Protein 5X1S (pdb70)

InterPro domains:
  IPR000719 Protein kinase domain [PF00069] (23-297)
  IPR000719 Protein kinase domain [PS50011] (23-302)
  IPR011009 Protein kinase-like domain superfamily [SSF56112] (19-297)
  IPR017441 Protein kinase, ATP binding site [PS00107] (29-52)

Structure (mmCIF, N/CA/C/O backbone):
data_5X1S
#
_entry.id   5X1S
#
_cell.length_a   59.318
_cell.length_b   65.602
_cell.length_c   78.140
_cell.angle_alpha   90.00
_cell.angle_beta   90.00
_cell.angle_gamma   90.00
#
_symmetry.space_group_name_H-M   'P 2 21 21'
#
loop_
_entity.id
_entity.type
_entity.pdbx_description
1 polymer PpkA
2 non-polymer 'PHOSPHOMETHYLPHOSPHONIC ACID ADENYLATE ESTER'
3 non-polymer GLYCEROL
4 water water
#
loop_
_atom_site.group_PDB
_atom_site.id
_atom_site.type_symbol
_atom_site.label_atom_id
_atom_site.label_alt_id
_atom_site.label_comp_id
_atom_site.label_asym_id
_atom_site.label_entity_id
_atom_site.label_seq_id
_atom_site.pdbx_PDB_ins_code
_atom_site.Cartn_x
_atom_site.Cartn_y
_atom_site.Cartn_z
_atom_site.occupancy
_atom_site.B_iso_or_equiv
_atom_site.auth_seq_id
_atom_site.auth_comp_id
_atom_site.auth_asym_id
_atom_site.auth_atom_id
_atom_site.pdbx_PDB_model_num
ATOM 1 N N . SER A 1 11 ? -7.968 25.542 27.235 1.00 36.57 11 SER A N 1
ATOM 2 C CA . SER A 1 11 ? -7.612 24.181 27.619 1.00 26.18 11 SER A CA 1
ATOM 3 C C . SER A 1 11 ? -8.819 23.241 27.556 1.00 31.54 11 SER A C 1
ATOM 4 O O . SER A 1 11 ? -9.949 23.644 27.828 1.00 35.80 11 SER A O 1
ATOM 7 N N . ASN A 1 12 ? -8.570 21.981 27.200 1.00 26.74 12 ASN A N 1
ATOM 8 C CA . ASN A 1 12 ? -9.596 20.947 27.205 1.00 26.72 12 ASN A CA 1
ATOM 9 C C . ASN A 1 12 ? -9.504 20.039 28.427 1.00 26.25 12 ASN A C 1
ATOM 10 O O . ASN A 1 12 ? -10.090 18.954 28.428 1.00 27.63 12 ASN A O 1
ATOM 15 N N . SER A 1 13 ? -8.795 20.461 29.467 1.00 26.22 13 SER A N 1
ATOM 16 C CA . SER A 1 13 ? -8.436 19.559 30.552 1.00 22.06 13 SER A CA 1
ATOM 17 C C . SER A 1 13 ? -9.507 19.464 31.638 1.00 21.84 13 SER A C 1
ATOM 18 O O . SER A 1 13 ? -10.248 20.412 31.913 1.00 22.85 13 SER A O 1
ATOM 21 N N . LEU A 1 14 ? -9.578 18.283 32.244 1.00 16.76 14 LEU A N 1
ATOM 22 C CA . LEU A 1 14 ? -10.389 18.055 33.428 1.00 16.55 14 LEU A CA 1
ATOM 23 C C . LEU A 1 14 ? -9.939 18.977 34.560 1.00 18.79 14 LEU A C 1
ATOM 24 O O . LEU A 1 14 ? -8.750 19.275 34.687 1.00 20.17 14 LEU A O 1
ATOM 29 N N . PRO A 1 15 ? -10.865 19.417 35.416 1.00 17.29 15 PRO A N 1
ATOM 30 C CA . PRO A 1 15 ? -10.504 20.353 36.487 1.00 19.05 15 PRO A CA 1
ATOM 31 C C . PRO A 1 15 ? -9.877 19.675 37.698 1.00 17.90 15 PRO A C 1
ATOM 32 O O . PRO A 1 15 ? -10.136 18.507 37.999 1.00 17.40 15 PRO A O 1
ATOM 36 N N . SER A 1 16 ? -9.058 20.446 38.414 1.00 16.95 16 SER A N 1
ATOM 37 C CA . SER A 1 16 ? -8.545 20.003 39.703 1.00 17.23 16 SER A CA 1
ATOM 38 C C . SER A 1 16 ? -9.710 19.646 40.621 1.00 17.13 16 SER A C 1
ATOM 39 O O . SER A 1 16 ? -10.676 20.411 40.753 1.00 17.88 16 SER A O 1
ATOM 42 N N . GLY A 1 17 ? -9.641 18.463 41.233 1.00 15.40 17 GLY A N 1
ATOM 43 C CA . GLY A 1 17 ? -10.721 17.945 42.043 1.00 16.54 17 GLY A CA 1
ATOM 44 C C . GLY A 1 17 ? -11.601 16.919 41.355 1.00 15.57 17 GLY A C 1
ATOM 45 O O . GLY A 1 17 ? -12.372 16.229 42.038 1.00 18.19 17 GLY A O 1
ATOM 46 N N . TYR A 1 18 ? -11.521 16.804 40.030 1.00 16.41 18 TYR A N 1
ATOM 47 C CA . TYR A 1 18 ? -12.238 15.747 39.326 1.00 14.86 18 TYR A CA 1
ATOM 48 C C . TYR A 1 18 ? -11.806 14.382 39.861 1.00 15.01 18 TYR A C 1
ATOM 49 O O . TYR A 1 18 ? -10.626 14.169 40.165 1.00 14.45 18 TYR A O 1
ATOM 58 N N . ARG A 1 19 ? -12.754 13.446 39.944 1.00 15.35 19 ARG A N 1
ATOM 59 C CA . ARG A 1 19 ? -12.512 12.128 40.522 1.00 14.71 19 ARG A CA 1
ATOM 60 C C . ARG A 1 19 ? -12.733 11.009 39.512 1.00 14.88 19 ARG A C 1
ATOM 61 O O . ARG A 1 19 ? -13.688 11.042 38.727 1.00 17.11 19 ARG A O 1
ATOM 69 N N . PHE A 1 20 ? -11.836 10.021 39.547 1.00 15.72 20 PHE A N 1
ATOM 70 C CA . PHE A 1 20 ? -12.012 8.702 38.940 1.00 18.00 20 PHE A CA 1
ATOM 71 C C . PHE A 1 20 ? -11.945 7.740 40.117 1.00 19.71 20 PHE A C 1
ATOM 72 O O . PHE A 1 20 ? -10.874 7.201 40.413 1.00 20.52 20 PHE A O 1
ATOM 80 N N . ASN A 1 21 ? -13.082 7.539 40.790 1.00 20.55 21 ASN A N 1
ATOM 81 C CA . ASN A 1 21 ? -13.108 6.748 42.016 1.00 25.36 21 ASN A CA 1
ATOM 82 C C . ASN A 1 21 ? -12.042 7.246 42.984 1.00 18.99 21 ASN A C 1
ATOM 83 O O . ASN A 1 21 ? -12.107 8.396 43.429 1.00 20.15 21 ASN A O 1
ATOM 88 N N . GLU A 1 22 ? -11.043 6.403 43.286 1.00 21.79 22 GLU A N 1
ATOM 89 C CA . GLU A 1 22 ? -10.017 6.753 44.269 1.00 21.54 22 GLU A CA 1
ATOM 90 C C . GLU A 1 22 ? -9.028 7.796 43.761 1.00 18.03 22 GLU A C 1
ATOM 91 O O . GLU A 1 22 ? -8.308 8.389 44.572 1.00 15.80 22 GLU A O 1
ATOM 97 N N . PHE A 1 23 ? -8.967 8.026 42.453 1.00 17.28 23 PHE A N 1
ATOM 98 C CA . PHE A 1 23 ? -8.029 8.985 41.878 1.00 15.39 23 PHE A CA 1
ATOM 99 C C . PHE A 1 23 ? -8.651 10.378 41.863 1.00 15.43 23 PHE A C 1
ATOM 100 O O . PHE A 1 23 ? -9.841 10.535 41.573 1.00 15.84 23 PHE A O 1
ATOM 108 N N . GLU A 1 24 ? -7.838 11.390 42.161 1.00 13.03 24 GLU A N 1
ATOM 109 C CA . GLU A 1 24 ? -8.256 12.786 42.064 1.00 12.87 24 GLU A CA 1
ATOM 110 C C . GLU A 1 24 ? -7.272 13.551 41.191 1.00 15.86 24 GLU A C 1
ATOM 111 O O . GLU A 1 24 ? -6.061 13.469 41.405 1.00 14.05 24 GLU A O 1
ATOM 117 N N . ILE A 1 25 ? -7.794 14.309 40.227 1.00 12.34 25 ILE A N 1
ATOM 118 C CA . ILE A 1 25 ? -6.959 15.178 39.404 1.00 12.83 25 ILE A CA 1
ATOM 119 C C . ILE A 1 25 ? -6.487 16.355 40.245 1.00 16.27 25 ILE A C 1
ATOM 120 O O . ILE A 1 25 ? -7.289 16.998 40.940 1.00 14.67 25 ILE A O 1
ATOM 125 N N . GLN A 1 26 ? -5.196 16.673 40.154 1.00 13.89 26 GLN A N 1
ATOM 126 C CA . GLN A 1 26 ? -4.616 17.839 40.815 1.00 13.58 26 GLN A CA 1
ATOM 127 C C . GLN A 1 26 ? -4.306 18.978 39.855 1.00 15.87 26 GLN A C 1
ATOM 128 O O . GLN A 1 26 ? -4.662 20.130 40.131 1.00 18.29 26 GLN A O 1
ATOM 134 N N . GLU A 1 27 ? -3.667 18.692 38.723 1.00 15.38 27 GLU A N 1
ATOM 135 C CA . GLU A 1 27 ? -3.296 19.740 37.782 1.00 16.51 27 GLU A CA 1
ATOM 136 C C . GLU A 1 27 ? -3.043 19.114 36.419 1.00 16.06 27 GLU A C 1
ATOM 137 O O . GLU A 1 27 ? -2.478 18.026 36.333 1.00 14.77 27 GLU A O 1
ATOM 143 N N . ALA A 1 28 ? -3.457 19.803 35.361 1.00 16.58 28 ALA A N 1
ATOM 144 C CA . ALA A 1 28 ? -3.055 19.424 34.009 1.00 13.99 28 ALA A CA 1
ATOM 145 C C . ALA A 1 28 ? -1.650 19.967 33.784 1.00 17.38 28 ALA A C 1
ATOM 146 O O . ALA A 1 28 ? -1.445 21.187 33.759 1.00 20.51 28 ALA A O 1
ATOM 148 N N . ILE A 1 29 ? -0.672 19.071 33.661 1.00 14.05 29 ILE A N 1
ATOM 149 C CA . ILE A 1 29 ? 0.724 19.477 33.529 1.00 15.29 29 ILE A CA 1
ATOM 150 C C . ILE A 1 29 ? 1.233 19.367 32.107 1.00 17.33 29 ILE A C 1
ATOM 151 O O . ILE A 1 29 ? 2.316 19.890 31.804 1.00 18.69 29 ILE A O 1
ATOM 156 N N . GLY A 1 30 ? 0.509 18.687 31.233 1.00 15.18 30 GLY A N 1
ATOM 157 C CA . GLY A 1 30 ? 0.886 18.623 29.839 1.00 15.25 30 GLY A CA 1
ATOM 158 C C . GLY A 1 30 ? -0.359 18.629 28.988 1.00 16.00 30 GLY A C 1
ATOM 159 O O . GLY A 1 30 ? -1.331 17.940 29.296 1.00 13.97 30 GLY A O 1
ATOM 160 N N . GLU A 1 31 ? -0.373 19.435 27.935 1.00 18.52 31 GLU A N 1
ATOM 161 C CA . GLU A 1 31 ? -1.525 19.462 27.041 1.00 18.36 31 GLU A CA 1
ATOM 162 C C . GLU A 1 31 ? -0.985 19.650 25.633 1.00 20.81 31 GLU A C 1
ATOM 163 O O . GLU A 1 31 ? -0.530 20.742 25.274 1.00 26.37 31 GLU A O 1
ATOM 169 N N . GLY A 1 32 ? -1.017 18.580 24.851 1.00 20.02 32 GLY A N 1
ATOM 170 C CA . GLY A 1 32 ? -0.594 18.645 23.476 1.00 20.55 32 GLY A CA 1
ATOM 171 C C . GLY A 1 32 ? -1.726 18.301 22.539 1.00 18.87 32 GLY A C 1
ATOM 172 O O . GLY A 1 32 ? -2.888 18.185 22.957 1.00 20.38 32 GLY A O 1
ATOM 173 N N . GLY A 1 33 ? -1.403 18.133 21.264 1.00 21.85 33 GLY A N 1
ATOM 174 C CA . GLY A 1 33 ? -2.436 17.872 20.295 1.00 19.21 33 GLY A CA 1
ATOM 175 C C . GLY A 1 33 ? -3.093 16.519 20.429 1.00 16.68 33 GLY A C 1
ATOM 176 O O . GLY A 1 33 ? -4.142 16.304 19.818 1.00 16.85 33 GLY A O 1
ATOM 177 N N . PHE A 1 34 ? -2.509 15.598 21.196 1.00 15.71 34 PHE A N 1
ATOM 178 C CA . PHE A 1 34 ? -2.976 14.220 21.165 1.00 14.44 34 PHE A CA 1
ATOM 179 C C . PHE A 1 34 ? -3.274 13.617 22.527 1.00 16.21 34 PHE A C 1
ATOM 180 O O . PHE A 1 34 ? -3.872 12.535 22.597 1.00 15.27 34 PHE A O 1
ATOM 188 N N . GLY A 1 35 ? -2.921 14.292 23.599 1.00 14.62 35 GLY A N 1
ATOM 189 C CA . GLY A 1 35 ? -3.218 13.784 24.916 1.00 16.17 35 GLY A CA 1
ATOM 190 C C . GLY A 1 35 ? -2.956 14.847 25.953 1.00 14.94 35 GLY A C 1
ATOM 191 O O . GLY A 1 35 ? -2.273 15.842 25.695 1.00 15.44 35 GLY A O 1
ATOM 192 N N . ILE A 1 36 ? -3.543 14.638 27.120 1.00 13.13 36 ILE A N 1
ATOM 193 C CA . ILE A 1 36 ? -3.335 15.495 28.277 1.00 13.07 36 ILE A CA 1
ATOM 194 C C . ILE A 1 36 ? -2.691 14.659 29.369 1.00 12.77 36 ILE A C 1
ATOM 195 O O . ILE A 1 36 ? -3.044 13.492 29.556 1.00 14.33 36 ILE A O 1
ATOM 200 N N . VAL A 1 37 ? -1.727 15.242 30.072 1.00 12.33 37 VAL A N 1
ATOM 201 C CA . VAL A 1 37 ? -1.100 14.599 31.223 1.00 12.63 37 VAL A CA 1
ATOM 202 C C . VAL A 1 37 ? -1.487 15.383 32.467 1.00 13.28 37 VAL A C 1
ATOM 203 O O . VAL A 1 37 ? -1.352 16.612 32.496 1.00 13.19 37 VAL A O 1
ATOM 207 N N . TYR A 1 38 ? -1.929 14.671 33.500 1.00 11.76 38 TYR A N 1
ATOM 208 C CA . TYR A 1 38 ? -2.311 15.264 34.773 1.00 11.58 38 TYR A CA 1
ATOM 209 C C . TYR A 1 38 ? -1.426 14.737 35.887 1.00 11.24 38 TYR A C 1
ATOM 210 O O . TYR A 1 38 ? -1.087 13.549 35.906 1.00 13.03 38 TYR A O 1
ATOM 219 N N . ARG A 1 39 ? -1.077 15.607 36.837 1.00 10.86 39 ARG A N 1
ATOM 220 C CA . ARG A 1 39 ? -0.677 15.138 38.151 1.00 10.46 39 ARG A CA 1
ATOM 221 C C . ARG A 1 39 ? -1.964 14.777 38.877 1.00 11.32 39 ARG A C 1
ATOM 222 O O . ARG A 1 39 ? -2.928 15.553 38.865 1.00 12.50 39 ARG A O 1
ATOM 230 N N . ALA A 1 40 ? -1.997 13.596 39.492 1.00 10.94 40 ALA A N 1
ATOM 231 C CA . ALA A 1 40 ? -3.182 13.100 40.170 1.00 10.37 40 ALA A CA 1
ATOM 232 C C . ALA A 1 40 ? -2.765 12.421 41.463 1.00 10.65 40 ALA A C 1
ATOM 233 O O . ALA A 1 40 ? -1.577 12.221 41.739 1.00 12.21 40 ALA A O 1
ATOM 235 N N . TYR A 1 41 ? -3.762 12.038 42.256 1.00 12.47 41 TYR A N 1
ATOM 236 C CA . TYR A 1 41 ? -3.505 11.446 43.560 1.00 13.02 41 TYR A CA 1
ATOM 237 C C . TYR A 1 41 ? -4.396 10.233 43.744 1.00 14.06 41 TYR A C 1
ATOM 238 O O . TYR A 1 41 ? -5.598 10.294 43.466 1.00 14.80 41 TYR A O 1
ATOM 247 N N . ASP A 1 42 ? -3.794 9.134 44.202 1.00 13.45 42 ASP A N 1
ATOM 248 C CA . ASP A 1 42 ? -4.505 7.902 44.536 1.00 14.01 42 ASP A CA 1
ATOM 249 C C . ASP A 1 42 ? -4.795 7.951 46.029 1.00 12.07 42 ASP A C 1
ATOM 250 O O . ASP A 1 42 ? -3.877 7.829 46.850 1.00 14.19 42 ASP A O 1
ATOM 255 N N . HIS A 1 43 ? -6.076 8.134 46.379 1.00 14.49 43 HIS A N 1
ATOM 256 C CA . HIS A 1 43 ? -6.452 8.203 47.789 1.00 15.61 43 HIS A CA 1
ATOM 257 C C . HIS A 1 43 ? -6.401 6.850 48.491 1.00 15.26 43 HIS A C 1
ATOM 258 O O . HIS A 1 43 ? -6.346 6.821 49.726 1.00 19.43 43 HIS A O 1
ATOM 265 N N . GLN A 1 44 ? -6.434 5.744 47.748 1.00 15.16 44 GLN A N 1
ATOM 266 C CA . GLN A 1 44 ? -6.342 4.432 48.378 1.00 15.66 44 GLN A CA 1
ATOM 267 C C . GLN A 1 44 ? -4.911 4.135 48.806 1.00 15.53 44 GLN A C 1
ATOM 268 O O . GLN A 1 44 ? -4.661 3.744 49.954 1.00 16.98 44 GLN A O 1
ATOM 274 N N . LEU A 1 45 ? -3.957 4.323 47.899 1.00 12.83 45 LEU A N 1
ATOM 275 C CA . LEU A 1 45 ? -2.551 4.093 48.200 1.00 12.79 45 LEU A CA 1
ATOM 276 C C . LEU A 1 45 ? -1.838 5.339 48.715 1.00 12.11 45 LEU A C 1
ATOM 277 O O . LEU A 1 45 ? -0.674 5.252 49.113 1.00 14.05 45 LEU A O 1
ATOM 282 N N . GLU A 1 46 ? -2.526 6.480 48.760 1.00 13.57 46 GLU A N 1
ATOM 283 C CA . GLU A 1 46 ? -1.945 7.745 49.225 1.00 14.09 46 GLU A CA 1
ATOM 284 C C . GLU A 1 46 ? -0.642 8.088 48.504 1.00 14.78 46 GLU A C 1
ATOM 285 O O . GLU A 1 46 ? 0.382 8.386 49.115 1.00 14.62 46 GLU A O 1
ATOM 291 N N . ARG A 1 47 ? -0.691 8.076 47.169 1.00 12.55 47 ARG A N 1
ATOM 292 C CA . ARG A 1 47 ? 0.492 8.439 46.410 1.00 14.31 47 ARG A CA 1
ATOM 293 C C . ARG A 1 47 ? 0.115 9.269 45.194 1.00 12.36 47 ARG A C 1
ATOM 294 O O . ARG A 1 47 ? -0.972 9.126 44.621 1.00 12.53 47 ARG A O 1
ATOM 302 N N . THR A 1 48 ? 1.051 10.136 44.813 1.00 12.35 48 THR A N 1
ATOM 303 C CA . THR A 1 48 ? 0.918 10.922 43.602 1.00 10.88 48 THR A CA 1
ATOM 304 C C . THR A 1 48 ? 1.234 10.035 42.408 1.00 11.73 48 THR A C 1
ATOM 305 O O . THR A 1 48 ? 2.183 9.241 42.443 1.00 13.79 48 THR A O 1
ATOM 309 N N . ILE A 1 49 ? 0.422 10.164 41.361 1.00 11.37 49 ILE A N 1
ATOM 310 C CA . ILE A 1 49 ? 0.632 9.463 40.102 1.00 11.48 49 ILE A CA 1
ATOM 311 C C . ILE A 1 49 ? 0.463 10.471 38.971 1.00 12.33 49 ILE A C 1
ATOM 312 O O . ILE A 1 49 ? 0.076 11.621 39.190 1.00 12.71 49 ILE A O 1
ATOM 317 N N . ALA A 1 50 ? 0.738 10.029 37.749 1.00 10.94 50 ALA A N 1
ATOM 318 C CA . ALA A 1 50 ? 0.322 10.768 36.569 1.00 11.37 50 ALA A CA 1
ATOM 319 C C . ALA A 1 50 ? -0.809 10.017 35.887 1.00 11.39 50 ALA A C 1
ATOM 320 O O . ALA A 1 50 ? -0.890 8.788 35.962 1.00 12.51 50 ALA A O 1
ATOM 322 N N . ILE A 1 51 ? -1.698 10.765 35.236 1.00 11.30 51 ILE A N 1
ATOM 323 C CA . ILE A 1 51 ? -2.738 10.189 34.394 1.00 10.70 51 ILE A CA 1
ATOM 324 C C . ILE A 1 51 ? -2.589 10.777 33.002 1.00 11.47 51 ILE A C 1
ATOM 325 O O . ILE A 1 51 ? -2.573 12.006 32.844 1.00 13.26 51 ILE A O 1
ATOM 330 N N A LYS A 1 52 ? -2.510 9.912 32.005 0.38 11.70 52 LYS A N 1
ATOM 331 N N B LYS A 1 52 ? -2.523 9.913 32.013 0.62 11.67 52 LYS A N 1
ATOM 332 C CA A LYS A 1 52 ? -2.446 10.321 30.613 0.38 13.63 52 LYS A CA 1
ATOM 333 C CA B LYS A 1 52 ? -2.446 10.315 30.631 0.62 13.64 52 LYS A CA 1
ATOM 334 C C A LYS A 1 52 ? -3.807 10.026 29.988 0.38 12.67 52 LYS A C 1
ATOM 335 C C B LYS A 1 52 ? -3.808 10.022 29.991 0.62 12.64 52 LYS A C 1
ATOM 336 O O A LYS A 1 52 ? -4.248 8.933 30.028 0.38 13.08 52 LYS A O 1
ATOM 337 O O B LYS A 1 52 ? -4.250 8.931 30.027 0.62 13.08 52 LYS A O 1
ATOM 348 N N . GLU A 1 53 ? -4.415 11.046 29.403 1.00 11.88 53 GLU A N 1
ATOM 349 C CA . GLU A 1 53 ? -5.736 10.936 28.790 1.00 12.87 53 GLU A CA 1
ATOM 350 C C . GLU A 1 53 ? -5.583 11.099 27.281 1.00 13.01 53 GLU A C 1
ATOM 351 O O . GLU A 1 53 ? -5.044 12.110 26.818 1.00 12.44 53 GLU A O 1
ATOM 357 N N . TYR A 1 54 ? -6.055 10.110 26.516 1.00 12.82 54 TYR A N 1
ATOM 358 C CA . TYR A 1 54 ? -6.101 10.258 25.065 1.00 12.76 54 TYR A CA 1
ATOM 359 C C . TYR A 1 54 ? -7.054 11.391 24.698 1.00 13.73 54 TYR A C 1
ATOM 360 O O . TYR A 1 54 ? -8.201 11.434 25.150 1.00 13.75 54 TYR A O 1
ATOM 369 N N . MET A 1 55 ? -6.561 12.338 23.906 1.00 14.68 55 MET A N 1
ATOM 370 C CA . MET A 1 55 ? -7.426 13.454 23.549 1.00 14.85 55 MET A CA 1
ATOM 371 C C . MET A 1 55 ? -6.881 14.126 22.296 1.00 13.88 55 MET A C 1
ATOM 372 O O . MET A 1 55 ? -6.114 15.098 22.376 1.00 15.37 55 MET A O 1
ATOM 377 N N . PRO A 1 56 ? -7.266 13.633 21.118 1.00 14.70 56 PRO A N 1
ATOM 378 C CA . PRO A 1 56 ? -6.795 14.218 19.854 1.00 15.99 56 PRO A CA 1
ATOM 379 C C . PRO A 1 56 ? -7.628 15.442 19.494 1.00 18.36 56 PRO A C 1
ATOM 380 O O . PRO A 1 56 ? -8.772 15.318 19.048 1.00 17.74 56 PRO A O 1
ATOM 384 N N . THR A 1 57 ? -7.047 16.635 19.678 1.00 18.23 57 THR A N 1
ATOM 385 C CA . THR A 1 57 ? -7.837 17.864 19.542 1.00 20.13 57 THR A CA 1
ATOM 386 C C . THR A 1 57 ? -8.369 18.068 18.128 1.00 22.57 57 THR A C 1
ATOM 387 O O . THR A 1 57 ? -9.384 18.750 17.953 1.00 22.91 57 THR A O 1
ATOM 391 N N . SER A 1 58 ? -7.697 17.530 17.107 1.00 18.83 58 SER A N 1
ATOM 392 C CA . SER A 1 58 ? -8.204 17.703 15.746 1.00 23.79 58 SER A CA 1
ATOM 393 C C . SER A 1 58 ? -9.450 16.868 15.485 1.00 24.39 58 SER A C 1
ATOM 394 O O . SER A 1 58 ? -10.194 17.162 14.541 1.00 26.28 58 SER A O 1
ATOM 397 N N . LEU A 1 59 ? -9.704 15.848 16.307 1.00 19.65 59 LEU A N 1
ATOM 398 C CA . LEU A 1 59 ? -10.808 14.925 16.097 1.00 17.75 59 LEU A CA 1
ATOM 399 C C . LEU A 1 59 ? -11.915 15.040 17.138 1.00 18.51 59 LEU A C 1
ATOM 400 O O . LEU A 1 59 ? -13.048 14.622 16.856 1.00 19.42 59 LEU A O 1
ATOM 405 N N . ALA A 1 60 ? -11.626 15.596 18.315 1.00 16.19 60 ALA A N 1
ATOM 406 C CA . ALA A 1 60 ? -12.521 15.469 19.460 1.00 18.51 60 ALA A CA 1
ATOM 407 C C . ALA A 1 60 ? -12.493 16.739 20.299 1.00 17.04 60 ALA A C 1
ATOM 408 O O . ALA A 1 60 ? -11.542 17.524 20.251 1.00 21.80 60 ALA A O 1
ATOM 410 N N . LYS A 1 61 ? -13.550 16.916 21.097 1.00 19.21 61 LYS A N 1
ATOM 411 C CA . LYS A 1 61 ? -13.716 18.073 21.965 1.00 20.30 61 LYS A CA 1
ATOM 412 C C . LYS A 1 61 ? -14.277 17.605 23.304 1.00 23.21 61 LYS A C 1
ATOM 413 O O . LYS A 1 61 ? -14.806 16.500 23.422 1.00 22.42 61 LYS A O 1
ATOM 419 N N . ARG A 1 62 ? -14.195 18.476 24.314 1.00 19.49 62 ARG A N 1
ATOM 420 C CA . ARG A 1 62 ? -14.709 18.189 25.654 1.00 19.43 62 ARG A CA 1
ATOM 421 C C . ARG A 1 62 ? -16.188 18.571 25.756 1.00 24.60 62 ARG A C 1
ATOM 422 O O . ARG A 1 62 ? -16.545 19.735 25.534 1.00 26.67 62 ARG A O 1
ATOM 430 N N . ASN A 1 63 ? -17.043 17.603 26.110 1.00 21.07 63 ASN A N 1
ATOM 431 C CA . ASN A 1 63 ? -18.470 17.849 26.317 1.00 18.63 63 ASN A CA 1
ATOM 432 C C . ASN A 1 63 ? -18.720 18.552 27.654 1.00 24.85 63 ASN A C 1
ATOM 433 O O . ASN A 1 63 ? -17.830 18.687 28.493 1.00 24.89 63 ASN A O 1
ATOM 438 N N . ASP A 1 64 ? -19.977 18.973 27.861 1.00 22.58 64 ASP A N 1
ATOM 439 C CA . ASP A 1 64 ? -20.345 19.652 29.103 1.00 25.35 64 ASP A CA 1
ATOM 440 C C . ASP A 1 64 ? -20.163 18.756 30.319 1.00 22.65 64 ASP A C 1
ATOM 441 O O . ASP A 1 64 ? -19.746 19.227 31.386 1.00 29.89 64 ASP A O 1
ATOM 446 N N . ASP A 1 65 ? -20.485 17.465 30.196 1.00 21.52 65 ASP A N 1
ATOM 447 C CA . ASP A 1 65 ? -20.325 16.543 31.316 1.00 23.09 65 ASP A CA 1
ATOM 448 C C . ASP A 1 65 ? -18.894 16.033 31.457 1.00 23.34 65 ASP A C 1
ATOM 449 O O . ASP A 1 65 ? -18.639 15.154 32.285 1.00 25.93 65 ASP A O 1
ATOM 454 N N . LEU A 1 66 ? -17.977 16.566 30.652 1.00 22.52 66 LEU A N 1
ATOM 455 C CA . LEU A 1 66 ? -16.533 16.326 30.664 1.00 22.44 66 LEU A CA 1
ATOM 456 C C . LEU A 1 66 ? -16.141 15.032 29.962 1.00 20.43 66 LEU A C 1
ATOM 457 O O . LEU A 1 66 ? -14.941 14.679 29.957 1.00 18.44 66 LEU A O 1
ATOM 462 N N . SER A 1 67 ? -17.085 14.314 29.363 1.00 21.73 67 SER A N 1
ATOM 463 C CA . SER A 1 67 ? -16.705 13.280 28.422 1.00 17.80 67 SER A CA 1
ATOM 464 C C . SER A 1 67 ? -16.134 13.929 27.164 1.00 18.27 67 SER A C 1
ATOM 465 O O . SER A 1 67 ? -16.126 15.158 27.011 1.00 19.41 67 SER A O 1
ATOM 468 N N . ILE A 1 68 ? -15.620 13.081 26.280 1.00 17.41 68 ILE A N 1
ATOM 469 C CA . ILE A 1 68 ? -15.029 13.475 25.005 1.00 20.38 68 ILE A CA 1
ATOM 470 C C . ILE A 1 68 ? -16.009 13.098 23.902 1.00 19.60 68 ILE A C 1
ATOM 471 O O . ILE A 1 68 ? -16.589 12.007 23.924 1.00 20.51 68 ILE A O 1
ATOM 476 N N . GLY A 1 69 ? -16.194 13.991 22.927 1.00 19.72 69 GLY A N 1
ATOM 477 C CA . GLY A 1 69 ? -17.025 13.697 21.779 1.00 18.45 69 GLY A CA 1
ATOM 478 C C . GLY A 1 69 ? -16.349 14.110 20.487 1.00 17.01 69 GLY A C 1
ATOM 479 O O . GLY A 1 69 ? -15.530 15.027 20.450 1.00 21.22 69 GLY A O 1
ATOM 480 N N . LEU A 1 70 ? -16.750 13.446 19.403 1.00 18.34 70 LEU A N 1
ATOM 481 C CA . LEU A 1 70 ? -16.174 13.736 18.092 1.00 17.81 70 LEU A CA 1
ATOM 482 C C . LEU A 1 70 ? -16.535 15.144 17.628 1.00 20.07 70 LEU A C 1
ATOM 483 O O . LEU A 1 70 ? -17.654 15.620 17.831 1.00 20.79 70 LEU A O 1
ATOM 488 N N . ARG A 1 71 ? -15.580 15.808 16.975 1.00 18.65 71 ARG A N 1
ATOM 489 C CA . ARG A 1 71 ? -15.871 17.102 16.369 1.00 21.14 71 ARG A CA 1
ATOM 490 C C . ARG A 1 71 ? -16.720 16.954 15.115 1.00 22.33 71 ARG A C 1
ATOM 491 O O . ARG A 1 71 ? -17.403 17.906 14.723 1.00 31.37 71 ARG A O 1
ATOM 499 N N . GLY A 1 72 ? -16.689 15.780 14.493 1.00 25.30 72 GLY A N 1
ATOM 500 C CA . GLY A 1 72 ? -17.544 15.468 13.365 1.00 27.72 72 GLY A CA 1
ATOM 501 C C . GLY A 1 72 ? -17.607 13.969 13.203 1.00 26.79 72 GLY A C 1
ATOM 502 O O . GLY A 1 72 ? -16.644 13.258 13.507 1.00 21.14 72 GLY A O 1
ATOM 503 N N . GLU A 1 73 ? -18.753 13.480 12.735 1.00 21.50 73 GLU A N 1
ATOM 504 C CA . GLU A 1 73 ? -18.934 12.036 12.630 1.00 24.35 73 GLU A CA 1
ATOM 505 C C . GLU A 1 73 ? -17.912 11.400 11.697 1.00 20.31 73 GLU A C 1
ATOM 506 O O . GLU A 1 73 ? -17.557 10.227 11.873 1.00 24.79 73 GLU A O 1
ATOM 512 N N . ARG A 1 74 ? -17.413 12.152 10.715 1.00 22.24 74 ARG A N 1
ATOM 513 C CA . ARG A 1 74 ? -16.447 11.587 9.780 1.00 22.32 74 ARG A CA 1
ATOM 514 C C . ARG A 1 74 ? -15.129 11.219 10.452 1.00 23.28 74 ARG A C 1
ATOM 515 O O . ARG A 1 74 ? -14.342 10.470 9.865 1.00 23.47 74 ARG A O 1
ATOM 523 N N . PHE A 1 75 ? -14.879 11.716 11.664 1.00 19.23 75 PHE A N 1
ATOM 524 C CA . PHE A 1 75 ? -13.626 11.468 12.376 1.00 18.91 75 PHE A CA 1
ATOM 525 C C . PHE A 1 75 ? -13.648 10.198 13.218 1.00 19.28 75 PHE A C 1
ATOM 526 O O . PHE A 1 75 ? -12.631 9.874 13.842 1.00 18.00 75 PHE A O 1
ATOM 534 N N . GLY A 1 76 ? -14.759 9.460 13.244 1.00 21.46 76 GLY A N 1
ATOM 535 C CA . GLY A 1 76 ? -14.886 8.360 14.194 1.00 20.59 76 GLY A CA 1
ATOM 536 C C . GLY A 1 76 ? -13.891 7.237 13.957 1.00 19.98 76 GLY A C 1
ATOM 537 O O . GLY A 1 76 ? -13.292 6.708 14.898 1.00 19.28 76 GLY A O 1
ATOM 538 N N . LYS A 1 77 ? -13.714 6.844 12.698 1.00 19.27 77 LYS A N 1
ATOM 539 C CA . LYS A 1 77 ? -12.803 5.747 12.386 1.00 19.26 77 LYS A CA 1
ATOM 540 C C . LYS A 1 77 ? -11.373 6.083 12.798 1.00 19.31 77 LYS A C 1
ATOM 541 O O . LYS A 1 77 ? -10.675 5.257 13.401 1.00 19.66 77 LYS A O 1
ATOM 547 N N . THR A 1 78 ? -10.926 7.298 12.503 1.00 16.23 78 THR A N 1
ATOM 548 C CA . THR A 1 78 ? -9.563 7.675 12.856 1.00 16.06 78 THR A CA 1
ATOM 549 C C . THR A 1 78 ? -9.417 7.847 14.361 1.00 16.55 78 THR A C 1
ATOM 550 O O . THR A 1 78 ? -8.384 7.470 14.936 1.00 15.28 78 THR A O 1
ATOM 554 N N . PHE A 1 79 ? -10.441 8.403 15.018 1.00 16.79 79 PHE A N 1
ATOM 555 C CA . PHE A 1 79 ? -10.410 8.518 16.476 1.00 14.73 79 PHE A CA 1
ATOM 556 C C . PHE A 1 79 ? -10.262 7.150 17.123 1.00 17.61 79 PHE A C 1
ATOM 557 O O . PHE A 1 79 ? -9.462 6.976 18.049 1.00 16.32 79 PHE A O 1
ATOM 565 N N . GLN A 1 80 ? -11.012 6.161 16.641 1.00 15.56 80 GLN A N 1
ATOM 566 C CA . GLN A 1 80 ? -10.913 4.816 17.196 1.00 17.69 80 GLN A CA 1
ATOM 567 C C . GLN A 1 80 ? -9.547 4.194 16.936 1.00 18.57 80 GLN A C 1
ATOM 568 O O . GLN A 1 80 ? -9.012 3.483 17.795 1.00 17.49 80 GLN A O 1
ATOM 574 N N . ALA A 1 81 ? -8.975 4.417 15.751 1.00 17.08 81 ALA A N 1
ATOM 575 C CA . ALA A 1 81 ? -7.665 3.842 15.460 1.00 16.66 81 ALA A CA 1
ATOM 576 C C . ALA A 1 81 ? -6.596 4.446 16.358 1.00 16.53 81 ALA A C 1
ATOM 577 O O . ALA A 1 81 ? -5.703 3.735 16.841 1.00 16.34 81 ALA A O 1
ATOM 579 N N . GLY A 1 82 ? -6.669 5.754 16.594 1.00 14.58 82 GLY A N 1
ATOM 580 C CA . GLY A 1 82 ? -5.754 6.362 17.546 1.00 14.21 82 GLY A CA 1
ATOM 581 C C . GLY A 1 82 ? -5.927 5.793 18.940 1.00 14.46 82 GLY A C 1
ATOM 582 O O . GLY A 1 82 ? -4.945 5.544 19.642 1.00 14.43 82 GLY A O 1
ATOM 583 N N . LEU A 1 83 ? -7.177 5.582 19.358 1.00 14.77 83 LEU A N 1
ATOM 584 C CA . LEU A 1 83 ? -7.449 4.991 20.668 1.00 14.30 83 LEU A CA 1
ATOM 585 C C . LEU A 1 83 ? -6.848 3.597 20.762 1.00 15.61 83 LEU A C 1
ATOM 586 O O . LEU A 1 83 ? -6.207 3.248 21.764 1.00 15.12 83 LEU A O 1
ATOM 591 N N . ASN A 1 84 ? -7.010 2.795 19.710 1.00 15.16 84 ASN A N 1
ATOM 592 C CA . ASN A 1 84 ? -6.428 1.460 19.710 1.00 15.87 84 ASN A CA 1
ATOM 593 C C . ASN A 1 84 ? -4.912 1.520 19.814 1.00 14.57 84 ASN A C 1
ATOM 594 O O . ASN A 1 84 ? -4.297 0.685 20.489 1.00 16.38 84 ASN A O 1
ATOM 599 N N . SER A 1 85 ? -4.283 2.496 19.153 1.00 14.48 85 SER A N 1
ATOM 600 C CA . SER A 1 85 ? -2.832 2.626 19.237 1.00 15.68 85 SER A CA 1
ATOM 601 C C . SER A 1 85 ? -2.380 3.102 20.612 1.00 14.04 85 SER A C 1
ATOM 602 O O . SER A 1 85 ? -1.304 2.708 21.081 1.00 14.56 85 SER A O 1
ATOM 605 N N . PHE A 1 86 ? -3.180 3.951 21.258 1.00 12.81 86 PHE A N 1
ATOM 606 C CA . PHE A 1 86 ? -2.909 4.367 22.634 1.00 14.45 86 PHE A CA 1
ATOM 607 C C . PHE A 1 86 ? -2.913 3.159 23.571 1.00 16.17 86 PHE A C 1
ATOM 608 O O . PHE A 1 86 ? -2.018 3.010 24.424 1.00 14.43 86 PHE A O 1
ATOM 616 N N . ILE A 1 87 ? -3.897 2.267 23.399 1.00 14.17 87 ILE A N 1
ATOM 617 C CA . ILE A 1 87 ? -3.974 1.035 24.187 1.00 15.74 87 ILE A CA 1
ATOM 618 C C . ILE A 1 87 ? -2.760 0.154 23.931 1.00 16.14 87 ILE A C 1
ATOM 619 O O . ILE A 1 87 ? -2.160 -0.392 24.865 1.00 15.18 87 ILE A O 1
ATOM 624 N N . GLN A 1 88 ? -2.391 -0.021 22.656 1.00 14.20 88 GLN A N 1
ATOM 625 C CA . GLN A 1 88 ? -1.240 -0.860 22.331 1.00 15.96 88 GLN A CA 1
ATOM 626 C C . GLN A 1 88 ? 0.048 -0.305 22.925 1.00 13.25 88 GLN A C 1
ATOM 627 O O . GLN A 1 88 ? 0.895 -1.068 23.405 1.00 15.76 88 GLN A O 1
ATOM 633 N N . GLU A 1 89 ? 0.218 1.022 22.913 1.00 14.40 89 GLU A N 1
ATOM 634 C CA . GLU A 1 89 ? 1.410 1.591 23.534 1.00 13.53 89 GLU A CA 1
ATOM 635 C C . GLU A 1 89 ? 1.428 1.347 25.039 1.00 13.75 89 GLU A C 1
ATOM 636 O O . GLU A 1 89 ? 2.485 1.031 25.598 1.00 13.58 89 GLU A O 1
ATOM 642 N N . ALA A 1 90 ? 0.275 1.481 25.707 1.00 13.85 90 ALA A N 1
ATOM 643 C CA . ALA A 1 90 ? 0.233 1.185 27.138 1.00 11.92 90 ALA A CA 1
ATOM 644 C C . ALA A 1 90 ? 0.604 -0.270 27.402 1.00 12.36 90 ALA A C 1
ATOM 645 O O . ALA A 1 90 ? 1.328 -0.572 28.363 1.00 12.70 90 ALA A O 1
ATOM 647 N N . ARG A 1 91 ? 0.132 -1.181 26.541 1.00 13.26 91 ARG A N 1
ATOM 648 C CA . ARG A 1 91 ? 0.479 -2.596 26.675 1.00 14.25 91 ARG A CA 1
ATOM 649 C C . ARG A 1 91 ? 1.971 -2.821 26.488 1.00 14.00 91 ARG A C 1
ATOM 650 O O . ARG A 1 91 ? 2.574 -3.650 27.177 1.00 14.50 91 ARG A O 1
ATOM 658 N N . LEU A 1 92 ? 2.590 -2.095 25.555 1.00 13.02 92 LEU A N 1
ATOM 659 C CA . LEU A 1 92 ? 4.020 -2.244 25.344 1.00 14.78 92 LEU A CA 1
ATOM 660 C C . LEU A 1 92 ? 4.794 -1.775 26.571 1.00 13.06 92 LEU A C 1
ATOM 661 O O . LEU A 1 92 ? 5.679 -2.484 27.071 1.00 13.83 92 LEU A O 1
ATOM 666 N N . LEU A 1 93 ? 4.455 -0.594 27.093 1.00 13.09 93 LEU A N 1
ATOM 667 C CA . LEU A 1 93 ? 5.144 -0.105 28.282 1.00 14.42 93 LEU A CA 1
ATOM 668 C C . LEU A 1 93 ? 4.900 -1.004 29.488 1.00 14.18 93 LEU A C 1
ATOM 669 O O . LEU A 1 93 ? 5.776 -1.130 30.352 1.00 14.94 93 LEU A O 1
ATOM 674 N N . ALA A 1 94 ? 3.736 -1.657 29.554 1.00 12.67 94 ALA A N 1
ATOM 675 C CA . ALA A 1 94 ? 3.440 -2.582 30.647 1.00 13.37 94 ALA A CA 1
ATOM 676 C C . ALA A 1 94 ? 4.303 -3.833 30.630 1.00 17.35 94 ALA A C 1
ATOM 677 O O . ALA A 1 94 ? 4.303 -4.568 31.625 1.00 18.97 94 ALA A O 1
ATOM 679 N N . ARG A 1 95 ? 5.030 -4.099 29.541 1.00 15.30 95 ARG A N 1
ATOM 680 C CA . ARG A 1 95 ? 5.935 -5.242 29.494 1.00 16.07 95 ARG A CA 1
ATOM 681 C C . ARG A 1 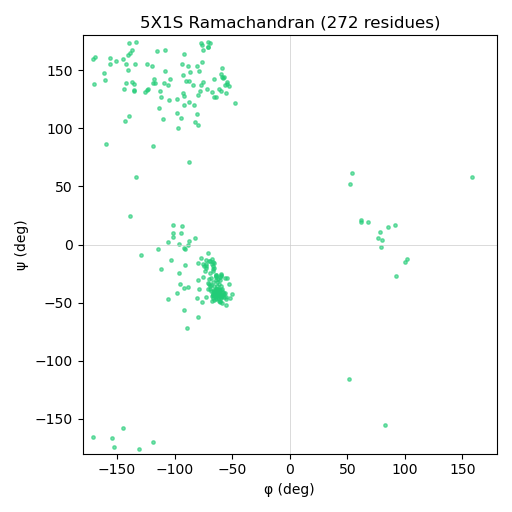95 ? 7.181 -5.045 30.337 1.00 17.76 95 ARG A C 1
ATOM 682 O O . ARG A 1 95 ? 7.909 -6.022 30.567 1.00 20.54 95 ARG A O 1
ATOM 690 N N . PHE A 1 96 ? 7.462 -3.824 30.783 1.00 14.64 96 PHE A N 1
ATOM 691 C CA . PHE A 1 96 ? 8.760 -3.508 31.359 1.00 15.02 96 PHE A CA 1
ATOM 692 C C . PHE A 1 96 ? 8.614 -3.033 32.795 1.00 14.76 96 PHE A C 1
ATOM 693 O O . PHE A 1 96 ? 7.586 -2.484 33.192 1.00 17.28 96 PHE A O 1
ATOM 701 N N . SER A 1 97 ? 9.683 -3.244 33.571 1.00 17.11 97 SER A N 1
ATOM 702 C CA A SER A 1 97 ? 9.816 -2.703 34.922 0.55 17.84 97 SER A CA 1
ATOM 703 C CA B SER A 1 97 ? 9.812 -2.698 34.921 0.45 17.84 97 SER A CA 1
ATOM 704 C C . SER A 1 97 ? 11.263 -2.234 35.026 1.00 20.18 97 SER A C 1
ATOM 705 O O . SER A 1 97 ? 12.129 -2.932 35.559 1.00 22.56 97 SER A O 1
ATOM 710 N N . HIS A 1 98 ? 11.521 -1.041 34.494 1.00 16.51 98 HIS A N 1
ATOM 711 C CA . HIS A 1 98 ? 12.854 -0.496 34.341 1.00 15.51 98 HIS A CA 1
ATOM 712 C C . HIS A 1 98 ? 12.817 0.970 34.749 1.00 16.86 98 HIS A C 1
ATOM 713 O O . HIS A 1 98 ? 11.862 1.683 34.414 1.00 16.02 98 HIS A O 1
ATOM 720 N N . PRO A 1 99 ? 13.839 1.454 35.457 1.00 15.85 99 PRO A N 1
ATOM 721 C CA . PRO A 1 99 ? 13.783 2.827 35.979 1.00 14.02 99 PRO A CA 1
ATOM 722 C C . PRO A 1 99 ? 13.777 3.894 34.903 1.00 15.82 99 PRO A C 1
ATOM 723 O O . PRO A 1 99 ? 13.382 5.027 35.194 1.00 18.35 99 PRO A O 1
ATOM 727 N N . GLY A 1 100 ? 14.212 3.579 33.689 1.00 15.06 100 GLY A N 1
ATOM 728 C CA . GLY A 1 100 ? 14.247 4.548 32.613 1.00 14.45 100 GLY A CA 1
ATOM 729 C C . GLY A 1 100 ? 13.114 4.451 31.615 1.00 12.42 100 GLY A C 1
ATOM 730 O O . GLY A 1 100 ? 13.180 5.101 30.563 1.00 12.65 100 GLY A O 1
ATOM 731 N N . LEU A 1 101 ? 12.090 3.643 31.898 1.00 13.38 101 LEU A N 1
ATOM 732 C CA . LEU A 1 101 ? 10.927 3.483 31.034 1.00 12.58 101 LEU A CA 1
ATOM 733 C C . LEU A 1 101 ? 9.681 3.806 31.843 1.00 14.09 101 LEU A C 1
ATOM 734 O O . LEU A 1 101 ? 9.533 3.317 32.966 1.00 14.70 101 LEU A O 1
ATOM 739 N N . LEU A 1 102 ? 8.790 4.622 31.274 1.00 13.13 102 LEU A N 1
ATOM 740 C CA . LEU A 1 102 ? 7.554 5.019 31.945 1.00 13.09 102 LEU A CA 1
ATOM 741 C C . LEU A 1 102 ? 6.861 3.806 32.544 1.00 12.36 102 LEU A C 1
ATOM 742 O O . LEU A 1 102 ? 6.522 2.860 31.825 1.00 14.47 102 LEU A O 1
ATOM 747 N N . HIS A 1 103 ? 6.631 3.831 33.859 1.00 10.97 103 HIS A N 1
ATOM 748 C CA . HIS A 1 103 ? 6.028 2.683 34.525 1.00 11.94 103 HIS A CA 1
ATOM 749 C C . HIS A 1 103 ? 4.510 2.816 34.577 1.00 11.66 103 HIS A C 1
ATOM 750 O O . HIS A 1 103 ? 3.983 3.771 35.161 1.00 12.20 103 HIS A O 1
ATOM 757 N N . VAL A 1 104 ? 3.808 1.850 33.979 1.00 11.62 104 VAL A N 1
ATOM 758 C CA . VAL A 1 104 ? 2.355 1.892 33.885 1.00 13.60 104 VAL A CA 1
ATOM 759 C C . VAL A 1 104 ? 1.730 1.175 35.078 1.00 13.40 104 VAL A C 1
ATOM 760 O O . VAL A 1 104 ? 2.081 0.027 35.382 1.00 14.03 104 VAL A O 1
ATOM 764 N N . LEU A 1 105 ? 0.815 1.858 35.763 1.00 11.92 105 LEU A N 1
ATOM 765 C CA . LEU A 1 105 ? 0.138 1.308 36.935 1.00 12.05 105 LEU A CA 1
ATOM 766 C C . LEU A 1 105 ? -1.229 0.736 36.612 1.00 15.02 105 LEU A C 1
ATOM 767 O O . LEU A 1 105 ? -1.581 -0.332 37.119 1.00 16.45 105 LEU A O 1
ATOM 772 N N . ARG A 1 106 ? -2.010 1.417 35.780 1.00 13.83 106 ARG A N 1
ATOM 773 C CA . ARG A 1 106 ? -3.404 1.060 35.546 1.00 16.18 106 ARG A CA 1
ATOM 774 C C . ARG A 1 106 ? -3.816 1.596 34.184 1.00 17.21 106 ARG A C 1
ATOM 775 O O . ARG A 1 106 ? -3.229 2.559 33.675 1.00 16.77 106 ARG A O 1
ATOM 783 N N . PHE A 1 107 ? -4.825 0.974 33.598 1.00 15.61 107 PHE A N 1
ATOM 784 C CA . PHE A 1 107 ? -5.386 1.459 32.345 1.00 14.82 107 PHE A CA 1
ATOM 785 C C . PHE A 1 107 ? -6.890 1.260 32.392 1.00 17.82 107 PHE A C 1
ATOM 786 O O . PHE A 1 107 ? -7.357 0.225 32.869 1.00 19.13 107 PHE A O 1
ATOM 794 N N . TRP A 1 108 ? -7.647 2.240 31.900 1.00 15.62 108 TRP A N 1
ATOM 795 C CA . TRP A 1 108 ? -9.096 2.072 31.868 1.00 15.51 108 TRP A CA 1
ATOM 796 C C . TRP A 1 108 ? -9.699 2.969 30.798 1.00 15.97 108 TRP A C 1
ATOM 797 O O . TRP A 1 108 ? -9.083 3.940 30.353 1.00 15.39 108 TRP A O 1
ATOM 808 N N . GLU A 1 109 ? -10.920 2.622 30.386 1.00 18.44 109 GLU A N 1
ATOM 809 C CA . GLU A 1 109 ? -11.704 3.426 29.461 1.00 16.66 109 GLU A CA 1
ATOM 810 C C . GLU A 1 109 ? -12.870 4.075 30.194 1.00 17.98 109 GLU A C 1
ATOM 811 O O . GLU A 1 109 ? -13.531 3.441 31.026 1.00 19.02 109 GLU A O 1
ATOM 817 N N . GLU A 1 110 ? -13.126 5.339 29.868 1.00 15.05 110 GLU A N 1
ATOM 818 C CA . GLU A 1 110 ? -14.174 6.137 30.488 1.00 15.26 110 GLU A CA 1
ATOM 819 C C . GLU A 1 110 ? -14.271 7.417 29.674 1.00 15.62 110 GLU A C 1
ATOM 820 O O . GLU A 1 110 ? -13.340 7.755 28.944 1.00 14.37 110 GLU A O 1
ATOM 826 N N . ASN A 1 111 ? -15.412 8.109 29.772 1.00 16.28 111 ASN A N 1
ATOM 827 C CA . ASN A 1 111 ? -15.580 9.428 29.155 1.00 16.66 111 ASN A CA 1
ATOM 828 C C . ASN A 1 111 ? -15.454 9.413 27.629 1.00 16.61 111 ASN A C 1
ATOM 829 O O . ASN A 1 111 ? -15.169 10.450 27.019 1.00 18.87 111 ASN A O 1
ATOM 834 N N . GLY A 1 112 ? -15.638 8.267 26.988 1.00 14.18 112 GLY A N 1
ATOM 835 C CA . GLY A 1 112 ? -15.449 8.198 25.557 1.00 15.65 112 GLY A CA 1
ATOM 836 C C . GLY A 1 112 ? -14.006 8.120 25.125 1.00 17.08 112 GLY A C 1
ATOM 837 O O . GLY A 1 112 ? -13.723 8.221 23.923 1.00 17.30 112 GLY A O 1
ATOM 838 N N . THR A 1 113 ? -13.089 7.906 26.059 1.00 14.04 113 THR A N 1
ATOM 839 C CA . THR A 1 113 ? -11.668 7.892 25.747 1.00 16.34 113 THR A CA 1
ATOM 840 C C . THR A 1 113 ? -10.987 6.857 26.637 1.00 14.24 113 THR A C 1
ATOM 841 O O . THR A 1 113 ? -11.629 5.918 27.121 1.00 15.54 113 THR A O 1
ATOM 845 N N . ALA A 1 114 ? -9.676 6.999 26.829 1.00 13.25 114 ALA A N 1
ATOM 846 C CA . ALA A 1 114 ? -8.914 6.040 27.614 1.00 13.62 114 ALA A CA 1
ATOM 847 C C . ALA A 1 114 ? -7.855 6.775 28.423 1.00 14.51 114 ALA A C 1
ATOM 848 O O . ALA A 1 114 ? -7.416 7.876 28.062 1.00 13.90 114 ALA A O 1
ATOM 850 N N . TYR A 1 115 ? -7.453 6.139 29.522 1.00 14.10 115 TYR A N 1
ATOM 851 C CA . TYR A 1 115 ? -6.580 6.723 30.531 1.00 13.44 115 TYR A CA 1
ATOM 852 C C . TYR A 1 115 ? -5.508 5.723 30.925 1.00 15.91 115 TYR A C 1
ATOM 853 O O . TYR A 1 115 ? -5.790 4.533 31.098 1.00 14.96 115 TYR A O 1
ATOM 862 N N . MET A 1 116 ? -4.279 6.211 31.069 1.00 13.11 116 MET A N 1
ATOM 863 C CA . MET A 1 116 ? -3.200 5.452 31.686 1.00 12.83 116 MET A CA 1
ATOM 864 C C . MET A 1 116 ? -2.848 6.118 33.002 1.00 14.72 116 MET A C 1
ATOM 865 O O . MET A 1 116 ? -2.566 7.319 33.032 1.00 18.27 116 MET A O 1
ATOM 870 N N . GLY A 1 117 ? -2.844 5.343 34.084 1.00 13.94 117 GLY A N 1
ATOM 871 C CA . GLY A 1 117 ? -2.237 5.791 35.322 1.00 12.43 117 GLY A CA 1
ATOM 872 C C . GLY A 1 117 ? -0.804 5.310 35.331 1.00 12.51 117 GLY A C 1
ATOM 873 O O . GLY A 1 117 ? -0.535 4.146 35.025 1.00 12.33 117 GLY A O 1
ATOM 874 N N . THR A 1 118 ? 0.124 6.220 35.627 1.00 11.32 118 THR A N 1
ATOM 875 C CA . THR A 1 118 ? 1.551 5.902 35.570 1.00 11.20 118 THR A CA 1
ATOM 876 C C . THR A 1 118 ? 2.267 6.481 36.782 1.00 10.61 118 THR A C 1
ATOM 877 O O . THR A 1 118 ? 1.725 7.306 37.528 1.00 11.44 118 THR A O 1
ATOM 881 N N . GLN A 1 119 ? 3.507 6.042 36.968 1.00 11.23 119 GLN A N 1
ATOM 882 C CA . GLN A 1 119 ? 4.369 6.690 37.940 1.00 10.47 119 GLN A CA 1
ATOM 883 C C . GLN A 1 119 ? 4.493 8.174 37.599 1.00 12.12 119 GLN A C 1
ATOM 884 O O . GLN A 1 119 ? 4.487 8.564 36.422 1.00 11.78 119 GLN A O 1
ATOM 890 N N . PHE A 1 120 ? 4.572 9.007 38.637 1.00 11.91 120 PHE A N 1
ATOM 891 C CA . PHE A 1 120 ? 4.781 10.444 38.480 1.00 11.36 120 PHE A CA 1
ATOM 892 C C . PHE A 1 120 ? 6.267 10.726 38.673 1.00 13.28 120 PHE A C 1
ATOM 893 O O . PHE A 1 120 ? 6.845 10.347 39.701 1.00 15.49 120 PHE A O 1
ATOM 901 N N . TYR A 1 121 ? 6.888 11.376 37.688 1.00 12.37 121 TYR A N 1
ATOM 902 C CA . TYR A 1 121 ? 8.324 11.649 37.729 1.00 13.51 121 TYR A CA 1
ATOM 903 C C . TYR A 1 121 ? 8.605 13.103 38.082 1.00 12.81 121 TYR A C 1
ATOM 904 O O . TYR A 1 121 ? 7.892 14.011 37.649 1.00 14.54 121 TYR A O 1
ATOM 913 N N . SER A 1 122 ? 9.659 13.312 38.867 1.00 15.30 122 SER A N 1
ATOM 914 C CA . SER A 1 122 ? 10.138 14.658 39.138 1.00 15.78 122 SER A CA 1
ATOM 915 C C . SER A 1 122 ? 10.789 15.243 37.887 1.00 17.78 122 SER A C 1
ATOM 916 O O . SER A 1 122 ? 10.965 14.571 36.871 1.00 14.81 122 SER A O 1
ATOM 919 N N . GLY A 1 123 ? 11.165 16.517 37.969 1.00 16.83 123 GLY A N 1
ATOM 920 C CA . GLY A 1 123 ? 11.910 17.125 36.880 1.00 14.96 123 GLY A CA 1
ATOM 921 C C . GLY A 1 123 ? 11.004 17.597 35.758 1.00 15.28 123 GLY A C 1
ATOM 922 O O . GLY A 1 123 ? 9.825 17.897 35.961 1.00 17.89 123 GLY A O 1
ATOM 923 N N . THR A 1 124 ? 11.575 17.673 34.558 1.00 14.91 124 THR A N 1
ATOM 924 C CA . THR A 1 124 ? 10.843 18.086 33.364 1.00 18.14 124 THR A CA 1
ATOM 925 C C . THR A 1 124 ? 11.502 17.434 32.152 1.00 14.25 124 THR A C 1
ATOM 926 O O . THR A 1 124 ? 12.422 16.628 32.295 1.00 15.84 124 THR A O 1
ATOM 930 N N . THR A 1 125 ? 11.039 17.782 30.954 1.00 13.83 125 THR A N 1
ATOM 931 C CA . THR A 1 125 ? 11.584 17.144 29.763 1.00 13.37 125 THR A CA 1
ATOM 932 C C . THR A 1 125 ? 12.963 17.693 29.417 1.00 16.04 125 THR A C 1
ATOM 933 O O . THR A 1 125 ? 13.342 18.810 29.787 1.00 15.91 125 THR A O 1
ATOM 937 N N . LEU A 1 126 ? 13.713 16.881 28.678 1.00 13.56 126 LEU A N 1
ATOM 938 C CA . LEU A 1 126 ? 15.007 17.326 28.170 1.00 13.75 126 LEU A CA 1
ATOM 939 C C . LEU A 1 126 ? 14.853 18.572 27.302 1.00 14.48 126 LEU A C 1
ATOM 940 O O . LEU A 1 126 ? 15.693 19.482 27.352 1.00 16.08 126 LEU A O 1
ATOM 945 N N . LYS A 1 127 ? 13.787 18.631 26.501 1.00 13.80 127 LYS A N 1
ATOM 946 C CA . LYS A 1 127 ? 13.507 19.820 25.694 1.00 15.27 127 LYS A CA 1
ATOM 947 C C . LYS A 1 127 ? 13.397 21.062 26.571 1.00 18.06 127 LYS A C 1
ATOM 948 O O . LYS A 1 127 ? 13.986 22.107 26.264 1.00 21.60 127 LYS A O 1
ATOM 954 N N . ASN A 1 128 ? 12.671 20.960 27.685 1.00 16.06 128 ASN A N 1
ATOM 955 C CA . ASN A 1 128 ? 12.523 22.117 28.565 1.00 18.78 128 ASN A CA 1
ATOM 956 C C . ASN A 1 128 ? 13.835 22.456 29.259 1.00 20.37 128 ASN A C 1
ATOM 957 O O . ASN A 1 128 ? 14.159 23.634 29.436 1.00 23.41 128 ASN A O 1
ATOM 962 N N . LEU A 1 129 ? 14.603 21.441 29.659 1.00 18.19 129 LEU A N 1
ATOM 963 C CA . LEU A 1 129 ? 15.880 21.704 30.315 1.00 19.27 129 LEU A CA 1
ATOM 964 C C . LEU A 1 129 ? 16.837 22.423 29.374 1.00 20.82 129 LEU A C 1
ATOM 965 O O . LEU A 1 129 ? 17.494 23.397 29.767 1.00 21.33 129 LEU A O 1
ATOM 970 N N . GLN A 1 130 ? 16.912 21.969 28.121 1.00 18.69 130 GLN A N 1
ATOM 971 C CA . GLN A 1 130 ? 17.775 22.598 27.126 1.00 21.71 130 GLN A CA 1
ATOM 972 C C . GLN A 1 130 ? 17.349 24.034 26.838 1.00 29.48 130 GLN A C 1
ATOM 973 O O . GLN A 1 130 ? 18.195 24.890 26.546 1.00 29.38 130 GLN A O 1
ATOM 979 N N . ALA A 1 131 ? 16.048 24.319 26.919 1.00 25.74 131 ALA A N 1
ATOM 980 C CA . ALA A 1 131 ? 15.566 25.670 26.654 1.00 26.67 131 ALA A CA 1
ATOM 981 C C . ALA A 1 131 ? 15.795 26.590 27.845 1.00 28.32 131 ALA A C 1
ATOM 982 O O . ALA A 1 131 ? 16.143 27.764 27.668 1.00 32.53 131 ALA A O 1
ATOM 984 N N . GLN A 1 132 ? 15.612 26.074 29.058 1.00 24.68 132 GLN A N 1
ATOM 985 C CA . GLN A 1 132 ? 15.638 26.880 30.273 1.00 29.82 132 GLN A CA 1
ATOM 986 C C . GLN A 1 132 ? 17.020 26.951 30.909 1.00 34.40 132 GLN A C 1
ATOM 987 O O . GLN A 1 132 ? 17.398 28.000 31.444 1.00 33.53 132 GLN A O 1
ATOM 993 N N . GLN A 1 133 ? 17.780 25.856 30.880 1.00 29.35 133 GLN A N 1
ATOM 994 C CA . GLN A 1 133 ? 19.074 25.781 31.561 1.00 27.40 133 GLN A CA 1
ATOM 995 C C . GLN A 1 133 ? 20.138 25.181 30.649 1.00 25.86 133 GLN A C 1
ATOM 996 O O . GLN A 1 133 ? 20.772 24.180 30.996 1.00 26.52 133 GLN A O 1
ATOM 1002 N N . PRO A 1 134 ? 20.387 25.785 29.482 1.00 28.70 134 PRO A N 1
ATOM 1003 C CA . PRO A 1 134 ? 21.403 25.212 28.585 1.00 28.63 134 PRO A CA 1
ATOM 1004 C C . PRO A 1 134 ? 22.787 25.139 29.207 1.00 24.62 134 PRO A C 1
ATOM 1005 O O . PRO A 1 134 ? 23.571 24.260 28.831 1.00 25.16 134 PRO A O 1
ATOM 1009 N N . GLU A 1 135 ? 23.096 26.019 30.166 1.00 28.58 135 GLU A N 1
ATOM 1010 C CA . GLU A 1 135 ? 24.418 26.040 30.791 1.00 32.98 135 GLU A CA 1
ATOM 1011 C C . GLU A 1 135 ? 24.696 24.788 31.614 1.00 28.65 135 GLU A C 1
ATOM 1012 O O . GLU A 1 135 ? 25.864 24.469 31.868 1.00 30.13 135 GLU A O 1
ATOM 1018 N N . LYS A 1 136 ? 23.655 24.075 32.035 1.00 26.48 136 LYS A N 1
ATOM 1019 C CA . LYS A 1 136 ? 23.841 22.839 32.779 1.00 27.47 136 LYS A CA 1
ATOM 1020 C C . LYS A 1 136 ? 24.303 21.697 31.881 1.00 21.84 136 LYS A C 1
ATOM 1021 O O . LYS A 1 136 ? 24.861 20.712 32.382 1.00 24.45 136 LYS A O 1
ATOM 1027 N N . ILE A 1 137 ? 24.119 21.819 30.575 1.00 19.90 137 ILE A N 1
ATOM 1028 C CA . ILE A 1 137 ? 24.354 20.720 29.644 1.00 19.77 137 ILE A CA 1
ATOM 1029 C C . ILE A 1 137 ? 25.746 20.890 29.043 1.00 21.08 137 ILE A C 1
ATOM 1030 O O . ILE A 1 137 ? 25.949 21.685 28.120 1.00 29.80 137 ILE A O 1
ATOM 1035 N N . ASP A 1 138 ? 26.709 20.131 29.564 1.00 21.35 138 ASP A N 1
ATOM 1036 C CA . ASP A 1 138 ? 28.080 20.092 29.062 1.00 19.16 138 ASP A CA 1
ATOM 1037 C C . ASP A 1 138 ? 28.487 18.632 28.874 1.00 19.31 138 ASP A C 1
ATOM 1038 O O . ASP A 1 138 ? 27.682 17.719 29.085 1.00 17.21 138 ASP A O 1
ATOM 1043 N N . GLU A 1 139 ? 29.749 18.397 28.488 1.00 18.31 139 GLU A N 1
ATOM 1044 C CA . GLU A 1 139 ? 30.170 17.030 28.183 1.00 16.18 139 GLU A CA 1
ATOM 1045 C C . GLU A 1 139 ? 30.042 16.113 29.393 1.00 18.39 139 GLU A C 1
ATOM 1046 O O . GLU A 1 139 ? 29.602 14.965 29.265 1.00 16.74 139 GLU A O 1
ATOM 1052 N N . ALA A 1 140 ? 30.433 16.590 30.579 1.00 18.40 140 ALA A N 1
ATOM 1053 C CA . ALA A 1 140 ? 30.361 15.733 31.760 1.00 17.58 140 ALA A CA 1
ATOM 1054 C C . ALA A 1 140 ? 28.919 15.335 32.056 1.00 17.76 140 ALA A C 1
ATOM 1055 O O . ALA A 1 140 ? 28.644 14.181 32.412 1.00 18.61 140 ALA A O 1
ATOM 1057 N N . TRP A 1 141 ? 27.992 16.284 31.914 1.00 16.11 141 TRP A N 1
ATOM 1058 C CA . TRP A 1 141 ? 26.579 15.996 32.140 1.00 16.74 141 TRP A CA 1
ATOM 1059 C C . TRP A 1 141 ? 26.061 14.984 31.128 1.00 17.25 141 TRP A C 1
ATOM 1060 O O . TRP A 1 141 ? 25.303 14.070 31.484 1.00 16.38 141 TRP A O 1
ATOM 1071 N N . ILE A 1 142 ? 26.461 15.128 29.861 1.00 15.29 142 ILE A N 1
ATOM 1072 C CA . ILE A 1 142 ? 26.030 14.193 28.823 1.00 12.81 142 ILE A CA 1
ATOM 1073 C C . ILE A 1 142 ? 26.573 12.797 29.101 1.00 15.74 142 ILE A C 1
ATOM 1074 O O . ILE A 1 142 ? 25.869 11.794 28.924 1.00 15.23 142 ILE A O 1
ATOM 1079 N N . ARG A 1 143 ? 27.826 12.709 29.560 1.00 15.73 143 ARG A N 1
ATOM 1080 C CA . ARG A 1 143 ? 28.407 11.404 29.843 1.00 16.25 143 ARG A CA 1
ATOM 1081 C C . ARG A 1 143 ? 27.757 10.737 31.049 1.00 16.46 143 ARG A C 1
ATOM 1082 O O . ARG A 1 143 ? 27.785 9.505 31.142 1.00 17.87 143 ARG A O 1
ATOM 1090 N N . ARG A 1 144 ? 27.164 11.511 31.962 1.00 17.43 144 ARG A N 1
ATOM 1091 C CA . ARG A 1 144 ? 26.379 10.917 33.043 1.00 17.84 144 ARG A CA 1
ATOM 1092 C C . ARG A 1 144 ? 24.982 10.523 32.570 1.00 17.97 144 ARG A C 1
ATOM 1093 O O . ARG A 1 144 ? 24.409 9.550 33.075 1.00 18.78 144 ARG A O 1
ATOM 1101 N N . LEU A 1 145 ? 24.429 11.253 31.598 1.00 16.35 145 LEU A N 1
ATOM 1102 C CA . LEU A 1 145 ? 23.115 10.920 31.063 1.00 14.80 145 LEU A CA 1
ATOM 1103 C C . LEU A 1 145 ? 23.132 9.611 30.281 1.00 14.89 145 LEU A C 1
ATOM 1104 O O . LEU A 1 145 ? 22.148 8.854 30.316 1.00 15.40 145 LEU A O 1
ATOM 1109 N N . LEU A 1 146 ? 24.224 9.324 29.578 1.00 14.00 146 LEU A N 1
ATOM 1110 C CA . LEU A 1 146 ? 24.195 8.258 28.587 1.00 16.09 146 LEU A CA 1
ATOM 1111 C C . LEU A 1 146 ? 24.035 6.845 29.147 1.00 16.29 146 LEU A C 1
ATOM 1112 O O . LEU A 1 146 ? 23.262 6.074 28.580 1.00 14.35 146 LEU A O 1
ATOM 1117 N N . PRO A 1 147 ? 24.727 6.435 30.211 1.00 14.66 147 PRO A N 1
ATOM 1118 C CA . PRO A 1 147 ? 24.572 5.048 30.677 1.00 16.47 147 PRO A CA 1
ATOM 1119 C C . PRO A 1 147 ? 23.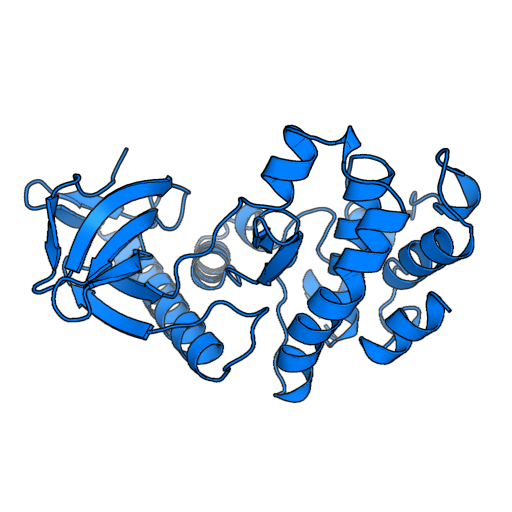120 4.682 30.970 1.00 13.90 147 PRO A C 1
ATOM 1120 O O . PRO A 1 147 ? 22.627 3.677 30.427 1.00 15.24 147 PRO A O 1
ATOM 1124 N N . PRO A 1 148 ? 22.377 5.458 31.781 1.00 14.08 148 PRO A N 1
ATOM 1125 C CA . PRO A 1 148 ? 20.967 5.093 32.004 1.00 14.56 148 PRO A CA 1
ATOM 1126 C C . PRO A 1 148 ? 20.092 5.254 30.772 1.00 15.26 148 PRO A C 1
ATOM 1127 O O . PRO A 1 148 ? 19.101 4.530 30.641 1.00 14.99 148 PRO A O 1
ATOM 1131 N N . LEU A 1 149 ? 20.416 6.179 29.865 1.00 14.68 149 LEU A N 1
ATOM 1132 C CA . LEU A 1 149 ? 19.619 6.327 28.653 1.00 15.62 149 LEU A CA 1
ATOM 1133 C C . LEU A 1 149 ? 19.866 5.166 27.691 1.00 14.89 149 LEU A C 1
ATOM 1134 O O . LEU A 1 149 ? 18.918 4.585 27.142 1.00 14.53 149 LEU A O 1
ATOM 1139 N N . PHE A 1 150 ? 21.139 4.802 27.491 1.00 13.34 150 PHE A N 1
ATOM 1140 C CA . PHE A 1 150 ? 21.480 3.575 26.777 1.00 12.69 150 PHE A CA 1
ATOM 1141 C C . PHE A 1 150 ? 20.744 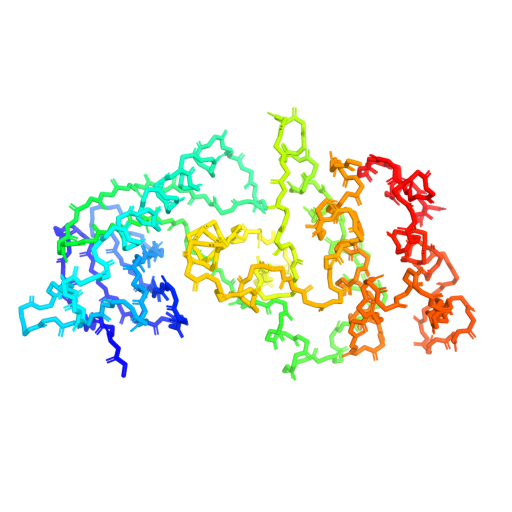2.373 27.362 1.00 13.81 150 PHE A C 1
ATOM 1142 O O . PHE A 1 150 ? 20.230 1.525 26.623 1.00 13.73 150 PHE A O 1
ATOM 1150 N N . SER A 1 151 ? 20.743 2.243 28.696 1.00 12.90 151 SER A N 1
ATOM 1151 C CA . SER A 1 151 ? 20.112 1.077 29.318 1.00 14.21 151 SER A CA 1
ATOM 1152 C C . SER A 1 151 ? 18.627 0.993 28.975 1.00 15.29 151 SER A C 1
ATOM 1153 O O . SER A 1 151 ? 18.118 -0.084 28.641 1.00 16.31 151 SER A O 1
ATOM 1156 N N . ALA A 1 152 ? 17.914 2.120 29.055 1.00 13.89 152 ALA A N 1
ATOM 1157 C CA . ALA A 1 152 ? 16.481 2.129 28.767 1.00 13.89 152 ALA A CA 1
ATOM 1158 C C . ALA A 1 152 ? 16.205 1.760 27.319 1.00 15.46 152 ALA A C 1
ATOM 1159 O O . ALA A 1 152 ? 15.327 0.934 27.041 1.00 14.43 152 ALA A O 1
ATOM 1161 N N . ILE A 1 153 ? 16.952 2.352 26.383 1.00 13.35 153 ILE A N 1
ATOM 1162 C CA . ILE A 1 153 ? 16.729 2.054 24.973 1.00 13.67 153 ILE A CA 1
ATOM 1163 C C . ILE A 1 153 ? 17.073 0.601 24.679 1.00 14.29 153 ILE A C 1
ATOM 1164 O O . ILE A 1 153 ? 16.319 -0.097 23.990 1.00 14.49 153 ILE A O 1
ATOM 1169 N N . ASN A 1 154 ? 18.209 0.121 25.206 1.00 15.29 154 ASN A N 1
ATOM 1170 C CA . ASN A 1 154 ? 18.612 -1.264 24.973 1.00 15.31 154 ASN A CA 1
ATOM 1171 C C . ASN A 1 154 ? 17.587 -2.244 25.532 1.00 15.01 154 ASN A C 1
ATOM 1172 O O . ASN A 1 154 ? 17.368 -3.311 24.946 1.00 18.82 154 ASN A O 1
ATOM 1177 N N . THR A 1 155 ? 16.941 -1.901 26.651 1.00 14.92 155 THR A N 1
ATOM 1178 C CA . THR A 1 155 ? 15.927 -2.787 27.216 1.00 15.56 155 THR A CA 1
ATOM 1179 C C . THR A 1 155 ? 14.773 -2.989 26.241 1.00 18.97 155 THR A C 1
ATOM 1180 O O . THR A 1 155 ? 14.267 -4.108 26.083 1.00 17.72 155 THR A O 1
ATOM 1184 N N . ILE A 1 156 ? 14.362 -1.922 25.556 1.00 16.78 156 ILE A N 1
ATOM 1185 C CA . ILE A 1 156 ? 13.339 -2.049 24.521 1.00 15.97 156 ILE A CA 1
ATOM 1186 C C . ILE A 1 156 ? 13.821 -2.989 23.421 1.00 15.51 156 ILE A C 1
ATOM 1187 O O . ILE A 1 156 ? 13.108 -3.910 23.001 1.00 16.66 156 ILE A O 1
ATOM 1192 N N . HIS A 1 157 ? 15.046 -2.766 22.941 1.00 14.45 157 HIS A N 1
ATOM 1193 C CA . HIS A 1 157 ? 15.595 -3.562 21.844 1.00 15.96 157 HIS A CA 1
ATOM 1194 C C . HIS A 1 157 ? 15.689 -5.044 22.197 1.00 18.83 157 HIS A C 1
ATOM 1195 O O . HIS A 1 157 ? 15.356 -5.904 21.372 1.00 19.61 157 HIS A O 1
ATOM 1202 N N . GLN A 1 158 ? 16.134 -5.362 23.415 1.00 19.00 158 GLN A N 1
ATOM 1203 C CA . GLN A 1 158 ? 16.349 -6.760 23.782 1.00 21.79 158 GLN A CA 1
ATOM 1204 C C . GLN A 1 158 ? 15.053 -7.555 23.840 1.00 25.94 158 GLN A C 1
ATOM 1205 O O . GLN A 1 158 ? 15.091 -8.786 23.712 1.00 26.57 158 GLN A O 1
ATOM 1211 N N . GLU A 1 159 ? 13.914 -6.891 24.033 1.00 21.99 159 GLU A N 1
ATOM 1212 C CA . GLU A 1 159 ? 12.613 -7.546 23.987 1.00 20.72 159 GLU A CA 1
ATOM 1213 C C . GLU A 1 159 ? 12.042 -7.609 22.574 1.00 22.59 159 GLU A C 1
ATOM 1214 O O . GLU A 1 159 ? 10.916 -8.089 22.389 1.00 25.93 159 GLU A O 1
ATOM 1220 N N . GLY A 1 160 ? 12.786 -7.133 21.580 1.00 20.09 160 GLY A N 1
ATOM 1221 C CA . GLY A 1 160 ? 12.370 -7.226 20.197 1.00 21.07 160 GLY A CA 1
ATOM 1222 C C . GLY A 1 160 ? 11.579 -6.055 19.662 1.00 22.68 160 GLY A C 1
ATOM 1223 O O . GLY A 1 160 ? 10.953 -6.187 18.606 1.00 25.38 160 GLY A O 1
ATOM 1224 N N . TYR A 1 161 ? 11.599 -4.908 20.339 1.00 19.03 161 TYR A N 1
ATOM 1225 C CA . TYR A 1 161 ? 10.853 -3.732 19.912 1.00 17.53 161 TYR A CA 1
ATOM 1226 C C . TYR A 1 161 ? 11.809 -2.599 19.554 1.00 16.70 161 TYR A C 1
ATOM 1227 O O . TYR A 1 161 ? 13.002 -2.636 19.857 1.00 17.79 161 TYR A O 1
ATOM 1236 N N . LEU A 1 162 ? 11.264 -1.582 18.894 1.00 17.98 162 LEU A N 1
ATOM 1237 C CA . LEU A 1 162 ? 11.975 -0.340 18.631 1.00 16.49 162 LEU A CA 1
ATOM 1238 C C . LEU A 1 162 ? 11.153 0.820 19.184 1.00 16.18 162 LEU A C 1
ATOM 1239 O O . LEU A 1 162 ? 9.930 0.731 19.324 1.00 18.75 162 LEU A O 1
ATOM 1244 N N . HIS A 1 163 ? 11.842 1.920 19.495 1.00 14.07 163 HIS A N 1
ATOM 1245 C CA . HIS A 1 163 ? 11.170 3.113 20.000 1.00 14.70 163 HIS A CA 1
ATOM 1246 C C . HIS A 1 163 ? 10.550 3.909 18.855 1.00 15.36 163 HIS A C 1
ATOM 1247 O O . HIS A 1 163 ? 9.330 4.103 18.810 1.00 14.77 163 HIS A O 1
ATOM 1254 N N . ARG A 1 164 ? 11.390 4.394 17.934 1.00 14.03 164 ARG A N 1
ATOM 1255 C CA . ARG A 1 164 ? 11.008 5.009 16.659 1.00 13.71 164 ARG A CA 1
ATOM 1256 C C . ARG A 1 164 ? 10.482 6.435 16.775 1.00 14.04 164 ARG A C 1
ATOM 1257 O O . ARG A 1 164 ? 10.055 7.007 15.756 1.00 15.10 164 ARG A O 1
ATOM 1265 N N . ASP A 1 165 ? 10.510 7.036 17.969 1.00 13.10 165 ASP A N 1
ATOM 1266 C CA . ASP A 1 165 ? 10.037 8.406 18.127 1.00 12.16 165 ASP A CA 1
ATOM 1267 C C . ASP A 1 165 ? 10.946 9.231 19.046 1.00 11.88 165 ASP A C 1
ATOM 1268 O O . ASP A 1 165 ? 10.490 10.195 19.665 1.00 12.23 165 ASP A O 1
ATOM 1273 N N . ILE A 1 166 ? 12.222 8.863 19.173 1.00 13.36 166 ILE A N 1
ATOM 1274 C CA . ILE A 1 166 ? 13.086 9.557 20.120 1.00 12.00 166 ILE A CA 1
ATOM 1275 C C . ILE A 1 166 ? 13.332 10.993 19.668 1.00 11.10 166 ILE A C 1
ATOM 1276 O O . ILE A 1 166 ? 13.682 11.246 18.507 1.00 14.00 166 ILE A O 1
ATOM 1281 N N . SER A 1 167 ? 13.155 11.937 20.589 1.00 12.12 167 SER A N 1
ATOM 1282 C CA . SER A 1 167 ? 13.671 13.302 20.449 1.00 11.95 167 SER A CA 1
ATOM 1283 C C . SER A 1 167 ? 13.852 13.866 21.857 1.00 12.99 167 SER A C 1
ATOM 1284 O O . SER A 1 167 ? 13.820 13.128 22.846 1.00 13.75 167 SER A O 1
ATOM 1287 N N . LEU A 1 168 ? 14.041 15.171 21.972 1.00 12.62 168 LEU A N 1
ATOM 1288 C CA . LEU A 1 168 ? 14.145 15.762 23.304 1.00 11.86 168 LEU A CA 1
ATOM 1289 C C . LEU A 1 168 ? 12.766 15.887 23.999 1.00 13.77 168 LEU A C 1
ATOM 1290 O O . LEU A 1 168 ? 12.740 15.971 25.162 1.00 14.74 168 LEU A O 1
ATOM 1295 N N A ASP A 1 169 ? 11.712 15.880 23.244 0.43 15.14 169 ASP A N 1
ATOM 1296 N N B ASP A 1 169 ? 11.721 15.844 23.241 0.57 15.10 169 ASP A N 1
ATOM 1297 C CA A ASP A 1 169 ? 10.407 16.126 23.766 0.43 15.19 169 ASP A CA 1
ATOM 1298 C CA B ASP A 1 169 ? 10.405 16.152 23.789 0.57 15.14 169 ASP A CA 1
ATOM 1299 C C A ASP A 1 169 ? 9.799 15.033 24.659 0.43 15.80 169 ASP A C 1
ATOM 1300 C C B ASP A 1 169 ? 9.903 15.068 24.733 0.57 15.79 169 ASP A C 1
ATOM 1301 O O A ASP A 1 169 ? 9.078 15.332 25.526 0.43 16.96 169 ASP A O 1
ATOM 1302 O O B ASP A 1 169 ? 9.140 15.364 25.658 0.57 16.55 169 ASP A O 1
ATOM 1311 N N . ASN A 1 170 ? 10.317 13.823 24.550 1.00 13.28 170 ASN A N 1
ATOM 1312 C CA . ASN A 1 170 ? 9.777 12.663 25.228 1.00 14.22 170 ASN A CA 1
ATOM 1313 C C . ASN A 1 170 ? 10.768 11.928 26.158 1.00 12.60 170 ASN A C 1
ATOM 1314 O O . ASN A 1 170 ? 10.604 10.794 26.444 1.00 12.99 170 ASN A O 1
ATOM 1319 N N . ILE A 1 171 ? 11.802 12.657 26.557 1.00 12.00 171 ILE A N 1
ATOM 1320 C CA . ILE A 1 171 ? 12.740 12.164 27.555 1.00 11.72 171 ILE A CA 1
ATOM 1321 C C . ILE A 1 171 ? 12.576 13.048 28.777 1.00 13.29 171 ILE A C 1
ATOM 1322 O O . ILE A 1 171 ? 12.783 14.262 28.688 1.00 14.35 171 ILE A O 1
ATOM 1327 N N . GLN A 1 172 ? 12.158 12.460 29.900 1.00 12.64 172 GLN A N 1
ATOM 1328 C CA . GLN A 1 172 ? 12.084 13.193 31.161 1.00 12.95 172 GLN A CA 1
ATOM 1329 C C . GLN A 1 17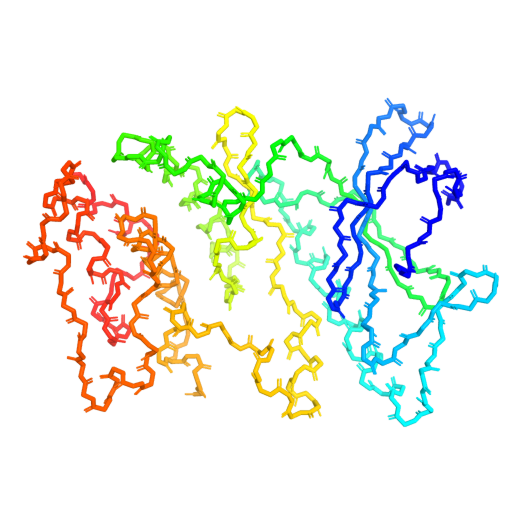2 ? 13.459 13.179 31.822 1.00 13.79 172 GLN A C 1
ATOM 1330 O O . GLN A 1 172 ? 14.147 12.156 31.816 1.00 14.27 172 GLN A O 1
ATOM 1336 N N . ILE A 1 173 ? 13.876 14.327 32.363 1.00 13.58 173 ILE A N 1
ATOM 1337 C CA . ILE A 1 173 ? 15.080 14.428 33.185 1.00 13.02 173 ILE A CA 1
ATOM 1338 C C . ILE A 1 173 ? 14.609 14.685 34.608 1.00 13.89 173 ILE A C 1
ATOM 1339 O O . ILE A 1 173 ? 14.106 15.775 34.916 1.00 14.31 173 ILE A O 1
ATOM 1344 N N . GLN A 1 174 ? 14.743 13.677 35.467 1.00 14.23 174 GLN A N 1
ATOM 1345 C CA . GLN A 1 174 ? 14.298 13.790 36.843 1.00 15.50 174 GLN A CA 1
ATOM 1346 C C . GLN A 1 174 ? 15.215 14.738 37.607 1.00 17.39 174 GLN A C 1
ATOM 1347 O O . GLN A 1 174 ? 16.277 15.137 37.129 1.00 17.04 174 GLN A O 1
ATOM 1353 N N . GLU A 1 175 ? 14.801 15.097 38.820 1.00 17.04 175 GLU A N 1
ATOM 1354 C CA . GLU A 1 175 ? 15.649 15.977 39.614 1.00 18.25 175 GLU A CA 1
ATOM 1355 C C . GLU A 1 175 ? 16.978 15.306 39.962 1.00 20.02 175 GLU A C 1
ATOM 1356 O O . GLU A 1 175 ? 17.995 15.990 40.129 1.00 19.29 175 GLU A O 1
ATOM 1362 N N . SER A 1 176 ? 17.002 13.969 40.013 1.00 18.70 176 SER A N 1
ATOM 1363 C CA . SER A 1 176 ? 18.228 13.188 40.155 1.00 18.68 176 SER A CA 1
ATOM 1364 C C . SER A 1 176 ? 19.096 13.200 38.905 1.00 19.97 176 SER A C 1
ATOM 1365 O O . SER A 1 176 ? 20.208 12.658 38.943 1.00 21.85 176 SER A O 1
ATOM 1368 N N . GLN A 1 177 ? 18.605 13.766 37.803 1.00 17.87 177 GLN A N 1
ATOM 1369 C CA . GLN A 1 177 ? 19.202 13.810 36.469 1.00 18.59 177 GLN A CA 1
ATOM 1370 C C . GLN A 1 177 ? 19.008 12.502 35.707 1.00 16.20 177 GLN A C 1
ATOM 1371 O O . GLN A 1 177 ? 19.405 12.429 34.532 1.00 18.73 177 GLN A O 1
ATOM 1377 N N . LEU A 1 178 ? 18.393 11.476 36.313 1.00 16.30 178 LEU A N 1
ATOM 1378 C CA . LEU A 1 178 ? 18.208 10.229 35.580 1.00 18.00 178 LEU A CA 1
ATOM 1379 C C . LEU A 1 178 ? 17.076 10.366 34.557 1.00 14.45 178 LEU A C 1
ATOM 1380 O O . LEU A 1 178 ? 16.046 10.993 34.838 1.00 16.26 178 LEU A O 1
ATOM 1385 N N . PRO A 1 179 ? 17.251 9.804 33.364 1.00 13.78 179 PRO A N 1
ATOM 1386 C CA . PRO A 1 179 ? 16.258 9.972 32.296 1.00 13.15 179 PRO A CA 1
ATOM 1387 C C . PRO A 1 179 ? 15.171 8.915 32.330 1.00 14.86 179 PRO A C 1
ATOM 1388 O O . PRO A 1 179 ? 15.368 7.791 32.792 1.00 14.62 179 PRO A O 1
ATOM 1392 N N . VAL A 1 180 ? 14.010 9.289 31.796 1.00 12.32 180 VAL A N 1
ATOM 1393 C CA . VAL A 1 180 ? 12.899 8.350 31.614 1.00 13.36 180 VAL A CA 1
ATOM 1394 C C . VAL A 1 180 ? 12.314 8.548 30.223 1.00 14.14 180 VAL A C 1
ATOM 1395 O O . VAL A 1 180 ? 12.001 9.677 29.836 1.00 13.42 180 VAL A O 1
ATOM 1399 N N . LEU A 1 181 ? 12.103 7.450 29.496 1.00 10.89 181 LEU A N 1
ATOM 1400 C CA . LEU A 1 181 ? 11.399 7.524 28.221 1.00 11.88 181 LEU A CA 1
ATOM 1401 C C . LEU A 1 181 ? 9.893 7.509 28.483 1.00 12.44 181 LEU A C 1
ATOM 1402 O O . LEU A 1 181 ? 9.363 6.554 29.065 1.00 13.17 181 LEU A O 1
ATOM 1407 N N . LEU A 1 182 ? 9.201 8.571 28.054 1.00 11.27 182 LEU A N 1
ATOM 1408 C CA . LEU A 1 182 ? 7.816 8.821 28.453 1.00 11.58 182 LEU A CA 1
ATOM 1409 C C . LEU A 1 182 ? 6.765 8.339 27.471 1.00 14.47 182 LEU A C 1
ATOM 1410 O O . LEU A 1 182 ? 5.614 8.146 27.882 1.00 16.54 182 LEU A O 1
ATOM 1415 N N . ASP A 1 183 ? 7.098 8.210 26.192 1.00 13.48 183 ASP A N 1
ATOM 1416 C CA . ASP A 1 183 ? 6.049 8.201 25.179 1.00 13.45 183 ASP A CA 1
ATOM 1417 C C . ASP A 1 183 ? 6.663 7.802 23.848 1.00 15.22 183 ASP A C 1
ATOM 1418 O O . ASP A 1 183 ? 7.753 8.263 23.499 1.00 15.55 183 ASP A O 1
ATOM 1423 N N . PHE A 1 184 ? 5.953 6.949 23.110 1.00 13.94 184 PHE A N 1
ATOM 1424 C CA . PHE A 1 184 ? 6.386 6.495 21.799 1.00 13.84 184 PHE A CA 1
ATOM 1425 C C . PHE A 1 184 ? 5.592 7.136 20.668 1.00 13.71 184 PHE A C 1
ATOM 1426 O O . PHE A 1 184 ? 5.841 6.820 19.503 1.00 13.61 184 PHE A O 1
ATOM 1434 N N . GLY A 1 185 ? 4.654 8.030 20.976 1.00 12.36 185 GLY A N 1
ATOM 1435 C CA . GLY A 1 185 ? 3.925 8.716 19.924 1.00 13.33 185 GLY A CA 1
ATOM 1436 C C . GLY A 1 185 ? 3.000 7.843 19.105 1.00 15.15 185 GLY A C 1
ATOM 1437 O O . GLY A 1 185 ? 2.603 8.245 18.006 1.00 14.05 185 GLY A O 1
ATOM 1438 N N . SER A 1 186 ? 2.609 6.669 19.613 1.00 14.06 186 SER A N 1
ATOM 1439 C CA . SER A 1 186 ? 1.901 5.700 18.775 1.00 13.96 186 SER A CA 1
ATOM 1440 C C . SER A 1 186 ? 0.581 6.249 18.249 1.00 12.73 186 SER A C 1
ATOM 1441 O O . SER A 1 186 ? 0.289 6.126 17.052 1.00 14.46 186 SER A O 1
ATOM 1444 N N . ALA A 1 187 ? -0.244 6.829 19.125 1.00 12.82 187 ALA A N 1
ATOM 1445 C CA . ALA A 1 187 ? -1.553 7.295 18.680 1.00 13.05 187 ALA A CA 1
ATOM 1446 C C . ALA A 1 187 ? -1.415 8.453 17.702 1.00 14.08 187 ALA A C 1
ATOM 1447 O O . ALA A 1 187 ? -2.105 8.489 16.674 1.00 14.65 187 ALA A O 1
ATOM 1449 N N . ARG A 1 188 ? -0.528 9.404 18.011 1.00 13.24 188 ARG A N 1
ATOM 1450 C CA . ARG A 1 188 ? -0.249 10.525 17.113 1.00 13.13 188 ARG A CA 1
ATOM 1451 C C . ARG A 1 188 ? 0.162 10.035 15.732 1.00 13.67 188 ARG A C 1
ATOM 1452 O O . ARG A 1 188 ? -0.355 10.508 14.709 1.00 13.85 188 ARG A O 1
ATOM 1460 N N . LYS A 1 189 ? 1.076 9.069 15.681 1.00 12.28 189 LYS A N 1
ATOM 1461 C CA . LYS A 1 189 ? 1.600 8.604 14.402 1.00 12.43 189 LYS A CA 1
ATOM 1462 C C . LYS A 1 189 ? 0.548 7.843 13.610 1.00 15.03 189 LYS A C 1
ATOM 1463 O O . LYS A 1 189 ? 0.502 7.944 12.375 1.00 15.40 189 LYS A O 1
ATOM 1469 N N . GLU A 1 190 ? -0.306 7.081 14.295 1.00 14.30 190 GLU A N 1
ATOM 1470 C CA . GLU A 1 190 ? -1.378 6.370 13.610 1.00 13.17 190 GLU A CA 1
ATOM 1471 C C . GLU A 1 190 ? -2.380 7.349 13.022 1.00 15.48 190 GLU A C 1
ATOM 1472 O O . GLU A 1 190 ? -2.806 7.196 11.867 1.00 15.89 190 GLU A O 1
ATOM 1478 N N . ILE A 1 191 ? -2.787 8.349 13.807 1.00 13.27 191 ILE A N 1
ATOM 1479 C CA . ILE A 1 191 ? -3.696 9.375 13.301 1.00 14.49 191 ILE A CA 1
ATOM 1480 C C . ILE A 1 191 ? -3.079 10.087 12.106 1.00 15.00 191 ILE A C 1
ATOM 1481 O O . ILE A 1 191 ? -3.752 10.322 11.092 1.00 16.71 191 ILE A O 1
ATOM 1486 N N . GLY A 1 192 ? -1.791 10.433 12.202 1.00 13.62 192 GLY A N 1
ATOM 1487 C CA . GLY A 1 192 ? -1.122 11.093 11.088 1.00 14.41 192 GLY A CA 1
ATOM 1488 C C . GLY A 1 192 ? -1.102 10.260 9.822 1.00 15.59 192 GLY A C 1
ATOM 1489 O O . GLY A 1 192 ? -1.359 10.770 8.724 1.00 18.07 192 GLY A O 1
ATOM 1490 N N . ASN A 1 193 ? -0.798 8.968 9.948 1.00 14.19 193 ASN A N 1
ATOM 1491 C CA . ASN A 1 193 ? -0.785 8.102 8.772 1.00 16.79 193 ASN A CA 1
ATOM 1492 C C . ASN A 1 193 ? -2.170 7.992 8.143 1.00 21.72 193 ASN A C 1
ATOM 1493 O O . ASN A 1 193 ? -2.310 8.071 6.915 1.00 22.89 193 ASN A O 1
ATOM 1498 N N . LEU A 1 194 ? -3.214 7.846 8.965 1.00 17.75 194 LEU A N 1
ATOM 1499 C CA . LEU A 1 194 ? -4.551 7.628 8.416 1.00 19.91 194 LEU A CA 1
ATOM 1500 C C . LEU A 1 194 ? -5.142 8.904 7.842 1.00 22.38 194 LEU A C 1
ATOM 1501 O O . LEU A 1 194 ? -5.989 8.847 6.938 1.00 24.18 194 LEU A O 1
ATOM 1506 N N . SER A 1 195 ? -4.736 10.054 8.365 1.00 19.48 195 SER A N 1
ATOM 1507 C CA . SER A 1 195 ? -5.286 11.337 7.963 1.00 17.83 195 SER A CA 1
ATOM 1508 C C . SER A 1 195 ? -4.452 12.048 6.907 1.00 18.76 195 SER A C 1
ATOM 1509 O O . SER A 1 195 ? -4.823 13.151 6.494 1.00 21.43 195 SER A O 1
ATOM 1512 N N . ASP A 1 196 ? -3.349 11.451 6.457 1.00 18.27 196 ASP A N 1
ATOM 1513 C CA . ASP A 1 196 ? -2.404 12.098 5.549 1.00 16.80 196 ASP A CA 1
ATOM 1514 C C . ASP A 1 196 ? -1.770 13.347 6.146 1.00 18.83 196 ASP A C 1
ATOM 1515 O O . ASP A 1 196 ? -1.247 14.194 5.414 1.00 20.19 196 ASP A O 1
ATOM 1520 N N . GLU A 1 197 ? -1.806 13.483 7.469 1.00 18.57 197 GLU A N 1
ATOM 1521 C CA . GLU A 1 197 ? -1.088 14.558 8.152 1.00 16.96 197 GLU A CA 1
ATOM 1522 C C . GLU A 1 197 ? 0.332 14.078 8.435 1.00 15.98 197 GLU A C 1
ATOM 1523 O O . GLU A 1 197 ? 0.732 13.807 9.570 1.00 16.35 197 GLU A O 1
ATOM 1529 N N . THR A 1 198 ? 1.094 13.985 7.344 1.00 15.52 198 THR A N 1
ATOM 1530 C CA . THR A 1 198 ? 2.434 13.410 7.378 1.00 16.47 198 THR A CA 1
ATOM 1531 C C . THR A 1 198 ? 3.330 14.116 8.388 1.00 15.84 198 THR A C 1
ATOM 1532 O O . THR A 1 198 ? 4.218 13.484 8.975 1.00 15.28 198 THR A O 1
ATOM 1536 N N . GLU A 1 199 ? 3.078 15.403 8.642 1.00 13.42 199 GLU A N 1
ATOM 1537 C CA . GLU A 1 199 ? 3.939 16.208 9.499 1.00 14.71 199 GLU A CA 1
ATOM 1538 C C . GLU A 1 199 ? 3.921 15.762 10.958 1.00 14.67 199 GLU A C 1
ATOM 1539 O O . GLU A 1 199 ? 4.821 16.146 11.713 1.00 16.31 199 GLU A O 1
ATOM 1545 N N . ILE A 1 200 ? 2.952 14.945 11.373 1.00 14.27 200 ILE A N 1
ATOM 1546 C CA . ILE A 1 200 ? 2.914 14.463 12.755 1.00 14.78 200 ILE A CA 1
ATOM 1547 C C . ILE A 1 200 ? 3.427 13.032 12.891 1.00 16.88 200 ILE A C 1
ATOM 1548 O O . ILE A 1 200 ? 3.351 12.453 13.980 1.00 18.35 200 ILE A O 1
ATOM 1553 N N . VAL A 1 201 ? 3.955 12.443 11.818 1.00 12.74 201 VAL A N 1
ATOM 1554 C CA . VAL A 1 201 ? 4.435 11.067 11.901 1.00 14.49 201 VAL A CA 1
ATOM 1555 C C . VAL A 1 201 ? 5.899 11.015 12.319 1.00 13.47 201 VAL A C 1
ATOM 1556 O O . VAL A 1 201 ? 6.208 10.638 13.457 1.00 13.31 201 VAL A O 1
ATOM 1560 N N . LEU A 1 202 ? 6.805 11.411 11.423 1.00 13.36 202 LEU A N 1
ATOM 1561 C CA . LEU A 1 202 ? 8.229 11.434 11.743 1.00 13.24 202 LEU A CA 1
ATOM 1562 C C . LEU A 1 202 ? 8.658 12.814 12.240 1.00 15.49 202 LEU A C 1
ATOM 1563 O O . LEU A 1 202 ? 8.049 13.839 11.919 1.00 16.91 202 LEU A O 1
ATOM 1568 N N . LYS A 1 203 ? 9.741 12.832 13.021 1.00 13.55 203 LYS A N 1
ATOM 1569 C CA . LYS A 1 203 ? 10.280 14.071 13.555 1.00 15.13 203 LYS A CA 1
ATOM 1570 C C . LYS A 1 203 ? 11.441 14.546 12.687 1.00 16.61 203 LYS A C 1
ATOM 1571 O O . LYS A 1 203 ? 12.501 13.884 12.658 1.00 15.61 203 LYS A O 1
ATOM 1577 N N . PRO A 1 204 ? 11.311 15.673 11.984 1.00 16.04 204 PRO A N 1
ATOM 1578 C CA . PRO A 1 204 ? 12.378 16.102 11.063 1.00 16.19 204 PRO A CA 1
ATOM 1579 C C . PRO A 1 204 ? 13.692 16.311 11.794 1.00 15.96 204 PRO A C 1
ATOM 1580 O O . PRO A 1 204 ? 13.750 16.971 12.832 1.00 17.47 204 PRO A O 1
ATOM 1584 N N . GLY A 1 205 ? 14.757 15.749 11.230 1.00 15.26 205 GLY A N 1
ATOM 1585 C CA . GLY A 1 205 ? 16.074 15.871 11.810 1.00 16.04 205 GLY A CA 1
ATOM 1586 C C . GLY A 1 205 ? 16.428 14.742 12.751 1.00 15.66 205 GLY A C 1
ATOM 1587 O O . GLY A 1 205 ? 17.616 14.419 12.907 1.00 18.49 205 GLY A O 1
ATOM 1588 N N . PHE A 1 206 ? 15.425 14.125 13.374 1.00 14.09 206 PHE A N 1
ATOM 1589 C CA . PHE A 1 206 ? 15.633 12.972 14.237 1.00 12.59 206 PHE A CA 1
ATOM 1590 C C . PHE A 1 206 ? 15.424 11.643 13.529 1.00 14.17 206 PHE A C 1
ATOM 1591 O O . PHE A 1 206 ? 16.130 10.680 13.839 1.00 16.99 206 PHE A O 1
ATOM 1599 N N . ALA A 1 207 ? 14.482 11.562 12.573 1.00 13.09 207 ALA A N 1
ATOM 1600 C CA . ALA A 1 207 ? 14.199 10.306 11.891 1.00 14.38 207 ALA A CA 1
ATOM 1601 C C . ALA A 1 207 ? 15.234 10.048 10.801 1.00 14.54 207 ALA A C 1
ATOM 1602 O O . ALA A 1 207 ? 15.460 10.921 9.953 1.00 15.90 207 ALA A O 1
ATOM 1604 N N . PRO A 1 208 ? 15.852 8.869 10.779 1.00 15.15 208 PRO A N 1
ATOM 1605 C CA . PRO A 1 208 ? 16.807 8.535 9.717 1.00 14.93 208 PRO A CA 1
ATOM 1606 C C . PRO A 1 208 ? 16.095 8.172 8.420 1.00 18.89 208 PRO A C 1
ATOM 1607 O O . PRO A 1 208 ? 14.871 8.039 8.352 1.00 17.49 208 PRO A O 1
ATOM 1611 N N . ILE A 1 209 ? 16.910 7.985 7.380 1.00 16.98 209 ILE A N 1
ATOM 1612 C CA . ILE A 1 209 ? 16.386 7.819 6.028 1.00 20.44 209 ILE A CA 1
ATOM 1613 C C . ILE A 1 209 ? 15.459 6.611 5.927 1.00 20.08 209 ILE A C 1
ATOM 1614 O O . ILE A 1 209 ? 14.425 6.670 5.250 1.00 21.69 209 ILE A O 1
ATOM 1619 N N . GLU A 1 210 ? 15.790 5.506 6.604 1.00 20.01 210 GLU A N 1
ATOM 1620 C CA . GLU A 1 210 ? 15.006 4.281 6.437 1.00 19.49 210 GLU A CA 1
ATOM 1621 C C . GLU A 1 210 ? 13.605 4.364 7.046 1.00 22.74 210 GLU A C 1
ATOM 1622 O O . GLU A 1 210 ? 12.764 3.501 6.757 1.00 25.23 210 GLU A O 1
ATOM 1628 N N . GLN A 1 211 ? 13.326 5.365 7.883 1.00 19.76 211 GLN A N 1
ATOM 1629 C CA . GLN A 1 211 ? 11.976 5.521 8.409 1.00 20.34 211 GLN A CA 1
ATOM 1630 C C . GLN A 1 211 ? 11.034 6.196 7.425 1.00 22.10 211 GLN A C 1
ATOM 1631 O O . GLN A 1 211 ? 9.813 6.145 7.620 1.00 23.54 211 GLN A O 1
ATOM 1637 N N . TYR A 1 212 ? 11.568 6.836 6.386 1.00 22.98 212 TYR A N 1
ATOM 1638 C CA . TYR A 1 212 ? 10.730 7.526 5.415 1.00 26.64 212 TYR A CA 1
ATOM 1639 C C . TYR A 1 212 ? 10.010 6.583 4.454 1.00 36.15 212 TYR A C 1
ATOM 1640 O O . TYR A 1 212 ? 9.066 7.029 3.794 1.00 44.41 212 TYR A O 1
ATOM 1649 N N . THR A 1 213 ? 10.460 5.326 4.350 1.00 39.57 213 THR A N 1
ATOM 1650 C CA . THR A 1 213 ? 9.701 4.145 3.864 1.00 45.40 213 THR A CA 1
ATOM 1651 C C . THR A 1 213 ? 10.649 3.043 3.394 1.00 46.46 213 THR A C 1
ATOM 1652 O O . THR A 1 213 ? 11.785 3.312 2.997 1.00 49.70 213 THR A O 1
ATOM 1656 N N . GLU A 1 219 ? 16.215 -1.231 5.995 1.00 37.77 219 GLU A N 1
ATOM 1657 C CA . GLU A 1 219 ? 15.179 -1.635 6.942 1.00 35.41 219 GLU A CA 1
ATOM 1658 C C . GLU A 1 219 ? 15.481 -1.059 8.331 1.00 26.90 219 GLU A C 1
ATOM 1659 O O . GLU A 1 219 ? 16.563 -0.517 8.567 1.00 25.90 219 GLU A O 1
ATOM 1665 N N . GLN A 1 220 ? 14.495 -1.134 9.218 1.00 26.93 220 GLN A N 1
ATOM 1666 C CA . GLN A 1 220 ? 14.561 -0.558 10.551 1.00 25.36 220 GLN A CA 1
ATOM 1667 C C . GLN A 1 220 ? 15.054 -1.581 11.568 1.00 25.22 220 GLN A C 1
ATOM 1668 O O . GLN A 1 220 ? 14.801 -2.783 11.455 1.00 25.56 220 GLN A O 1
ATOM 1674 N N . GLY A 1 221 ? 15.792 -1.086 12.560 1.00 22.91 221 GLY A N 1
ATOM 1675 C CA . GLY A 1 221 ? 16.344 -1.904 13.614 1.00 20.22 221 GLY A CA 1
ATOM 1676 C C . GLY A 1 221 ? 16.940 -1.014 14.688 1.00 18.95 221 GLY A C 1
ATOM 1677 O O . GLY A 1 221 ? 16.681 0.188 14.724 1.00 19.71 221 GLY A O 1
ATOM 1678 N N . PRO A 1 222 ? 17.752 -1.578 15.581 1.00 20.00 222 PRO A N 1
ATOM 1679 C CA . PRO A 1 222 ? 18.345 -0.742 16.642 1.00 16.95 222 PRO A CA 1
ATOM 1680 C C . PRO A 1 222 ? 19.058 0.503 16.126 1.00 18.26 222 PRO A C 1
ATOM 1681 O O . PRO A 1 222 ? 19.010 1.559 16.782 1.00 17.40 222 PRO A O 1
ATOM 1685 N N . TRP A 1 223 ? 19.690 0.415 14.949 1.00 18.26 223 TRP A N 1
ATOM 1686 C CA . TRP A 1 223 ? 20.363 1.552 14.328 1.00 16.11 223 TRP A CA 1
ATOM 1687 C C . TRP A 1 223 ? 19.414 2.715 14.048 1.00 17.01 223 TRP A C 1
ATOM 1688 O O . TRP A 1 223 ? 19.866 3.862 13.975 1.00 15.96 223 TRP A O 1
ATOM 1699 N N . THR A 1 224 ? 18.115 2.442 13.884 1.00 15.72 224 THR A N 1
ATOM 1700 C CA . THR A 1 224 ? 17.142 3.512 13.662 1.00 15.55 224 THR A CA 1
ATOM 1701 C C . THR A 1 224 ? 17.000 4.391 14.898 1.00 15.54 224 THR A C 1
ATOM 1702 O O . THR A 1 224 ? 16.935 5.622 14.787 1.00 16.56 224 THR A O 1
ATOM 1706 N N . ASP A 1 225 ? 16.929 3.771 16.081 1.00 13.76 225 ASP A N 1
ATOM 1707 C CA . ASP A 1 225 ? 16.902 4.531 17.328 1.00 13.12 225 ASP A CA 1
ATOM 1708 C C . ASP A 1 225 ? 18.250 5.164 17.627 1.00 13.08 225 ASP A C 1
ATOM 1709 O O . ASP A 1 225 ? 18.306 6.259 18.193 1.00 14.46 225 ASP A O 1
ATOM 1714 N N . ILE A 1 226 ? 19.341 4.497 17.248 1.00 14.09 226 ILE A N 1
ATOM 1715 C CA . ILE A 1 226 ? 20.674 5.048 17.464 1.00 14.61 226 ILE A CA 1
ATOM 1716 C C . ILE A 1 226 ? 20.846 6.376 16.731 1.00 12.72 226 ILE A C 1
ATOM 1717 O O . ILE A 1 226 ? 21.416 7.329 17.276 1.00 14.33 226 ILE A O 1
ATOM 1722 N N . TYR A 1 227 ? 20.375 6.462 15.485 1.00 14.35 227 TYR A N 1
ATOM 1723 C CA . TYR A 1 227 ? 20.454 7.729 14.756 1.00 13.20 227 TYR A CA 1
ATOM 1724 C C . TYR A 1 227 ? 19.690 8.839 15.475 1.00 12.99 227 TYR A C 1
ATOM 1725 O O . TYR A 1 227 ? 20.193 9.962 15.613 1.00 13.66 227 TYR A O 1
ATOM 1734 N N . ALA A 1 228 ? 18.460 8.544 15.932 1.00 13.35 228 ALA A N 1
ATOM 1735 C CA . ALA A 1 228 ? 17.679 9.549 16.652 1.00 12.40 228 ALA A CA 1
ATOM 1736 C C . ALA A 1 228 ? 18.385 9.992 17.930 1.00 13.48 228 ALA A C 1
ATOM 1737 O O . ALA A 1 228 ? 18.386 11.180 18.269 1.00 12.60 228 ALA A O 1
ATOM 1739 N N . LEU A 1 229 ? 19.010 9.050 18.645 1.00 13.00 229 LEU A N 1
ATOM 1740 C CA . LEU A 1 229 ? 19.800 9.414 19.820 1.00 12.87 229 LEU A CA 1
ATOM 1741 C C . LEU A 1 229 ? 20.982 10.304 19.444 1.00 12.90 229 LEU A C 1
ATOM 1742 O O . LEU A 1 229 ? 21.255 11.303 20.119 1.00 13.34 229 LEU A O 1
ATOM 1747 N N . GLY A 1 230 ? 21.683 9.977 18.357 1.00 14.00 230 GLY A N 1
ATOM 1748 C CA . GLY A 1 230 ? 22.710 10.885 17.861 1.00 13.66 230 GLY A CA 1
ATOM 1749 C C . GLY A 1 230 ? 22.162 12.274 17.582 1.00 13.30 230 GLY A C 1
ATOM 1750 O O . GLY A 1 230 ? 22.794 13.284 17.906 1.00 14.54 230 GLY A O 1
ATOM 1751 N N . ALA A 1 231 ? 20.962 12.346 16.994 1.00 13.42 231 ALA A N 1
ATOM 1752 C CA . ALA A 1 231 ? 20.350 13.645 16.727 1.00 14.76 231 ALA A CA 1
ATOM 1753 C C . ALA A 1 231 ? 20.037 14.406 18.014 1.00 13.34 231 ALA A C 1
ATOM 1754 O O . ALA A 1 231 ? 20.196 15.630 18.068 1.00 15.04 231 ALA A O 1
ATOM 1756 N N . VAL A 1 232 ? 19.582 13.701 19.056 1.00 12.51 232 VAL A N 1
ATOM 1757 C CA . VAL A 1 232 ? 19.397 14.324 20.365 1.00 12.91 232 VAL A CA 1
ATOM 1758 C C . VAL A 1 232 ? 20.711 14.907 20.872 1.00 13.49 232 VAL A C 1
ATOM 1759 O O . VAL A 1 232 ? 20.771 16.061 21.314 1.00 14.15 232 VAL A O 1
ATOM 1763 N N . LEU A 1 233 ? 21.771 14.099 20.849 1.00 13.31 233 LEU A N 1
ATOM 1764 C CA . LEU A 1 233 ? 23.061 14.547 21.364 1.00 13.30 233 LEU A CA 1
ATOM 1765 C C . LEU A 1 233 ? 23.582 15.739 20.569 1.00 14.11 233 LEU A C 1
ATOM 1766 O O . LEU A 1 233 ? 24.089 16.713 21.147 1.00 14.28 233 LEU A O 1
ATOM 1771 N N . HIS A 1 234 ? 23.450 15.682 19.242 1.00 14.51 234 HIS A N 1
ATOM 1772 C CA . HIS A 1 234 ? 23.816 16.810 18.389 1.00 13.64 234 HIS A CA 1
ATOM 1773 C C . HIS A 1 234 ? 23.081 18.082 18.811 1.00 15.36 234 HIS A C 1
ATOM 1774 O O . HIS A 1 234 ? 23.691 19.153 18.921 1.00 16.78 234 HIS A O 1
ATOM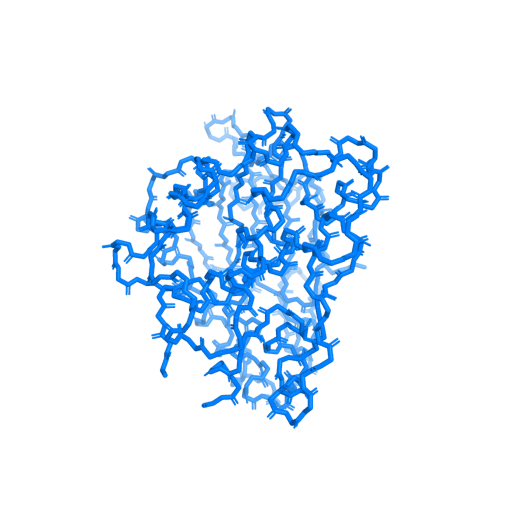 1781 N N . THR A 1 235 ? 21.769 17.975 19.075 1.00 14.85 235 THR A N 1
ATOM 1782 C CA . THR A 1 235 ? 20.999 19.132 19.529 1.00 15.49 235 THR A CA 1
ATOM 1783 C C . THR A 1 235 ? 21.522 19.669 20.857 1.00 16.11 235 THR A C 1
ATOM 1784 O O . THR A 1 235 ? 21.583 20.886 21.061 1.00 18.91 235 THR A O 1
ATOM 1788 N N . LEU A 1 236 ? 21.886 18.783 21.786 1.00 15.57 236 LEU A N 1
ATOM 1789 C CA . LEU A 1 236 ? 22.414 19.242 23.067 1.00 17.05 236 LEU A CA 1
ATOM 1790 C C . LEU A 1 236 ? 23.748 19.959 22.895 1.00 16.36 236 LEU A C 1
ATOM 1791 O O . LEU A 1 236 ? 24.031 20.932 23.604 1.00 19.59 236 LEU A O 1
ATOM 1796 N N . ILE A 1 237 ? 24.567 19.492 21.958 1.00 16.19 237 ILE A N 1
ATOM 1797 C CA . ILE A 1 237 ? 25.936 19.990 21.833 1.00 16.45 237 ILE A CA 1
ATOM 1798 C C . ILE A 1 237 ? 25.976 21.324 21.091 1.00 21.14 237 ILE A C 1
ATOM 1799 O O . ILE A 1 237 ? 26.656 22.261 21.528 1.00 23.02 237 ILE A O 1
ATOM 1804 N N . VAL A 1 238 ? 25.263 21.436 19.966 1.00 19.95 238 VAL A N 1
ATOM 1805 C CA . VAL A 1 238 ? 25.311 22.641 19.132 1.00 22.19 238 VAL A CA 1
ATOM 1806 C C . VAL A 1 238 ? 23.988 23.394 19.071 1.00 22.72 238 VAL A C 1
ATOM 1807 O O . VAL A 1 238 ? 23.929 24.457 18.432 1.00 23.84 238 VAL A O 1
ATOM 1811 N N . GLY A 1 239 ? 22.921 22.882 19.685 1.00 20.03 239 GLY A N 1
ATOM 1812 C CA . GLY A 1 239 ? 21.703 23.653 19.847 1.00 20.34 239 GLY A CA 1
ATOM 1813 C C . GLY A 1 239 ? 20.566 23.335 18.894 1.00 21.03 239 GLY A C 1
ATOM 1814 O O . GLY A 1 239 ? 19.444 23.801 19.133 1.00 24.68 239 GLY A O 1
ATOM 1815 N N . SER A 1 240 ? 20.804 22.577 17.829 1.00 19.60 240 SER A N 1
ATOM 1816 C CA . SER A 1 240 ? 19.764 22.247 16.864 1.00 20.63 240 SER A CA 1
ATOM 1817 C C . SER A 1 240 ? 20.084 20.892 16.249 1.00 18.71 240 SER A C 1
ATOM 1818 O O . SER A 1 240 ? 21.235 20.437 16.302 1.00 19.90 240 SER A O 1
ATOM 1821 N N . PRO A 1 241 ? 19.083 20.203 15.710 1.00 18.18 241 PRO A N 1
ATOM 1822 C CA . PRO A 1 241 ? 19.304 18.861 15.162 1.00 18.16 241 PRO A CA 1
ATOM 1823 C C . PRO A 1 241 ? 20.012 18.919 13.820 1.00 19.29 241 PRO A C 1
ATOM 1824 O O . PRO A 1 241 ? 20.130 19.995 13.212 1.00 21.39 241 PRO A O 1
ATOM 1828 N N . PRO A 1 242 ? 20.500 17.785 13.324 1.00 18.05 242 PRO A N 1
ATOM 1829 C CA . PRO A 1 242 ? 21.158 17.768 12.015 1.00 23.01 242 PRO A CA 1
ATOM 1830 C C . PRO A 1 242 ? 20.144 17.957 10.902 1.00 21.70 242 PRO A C 1
ATOM 1831 O O . PRO A 1 242 ? 18.929 17.942 11.149 1.00 20.81 242 PRO A O 1
ATOM 1835 N N . PRO A 1 243 ? 20.598 18.165 9.664 1.00 25.99 243 PRO A N 1
ATOM 1836 C CA . PRO A 1 243 ? 19.651 18.339 8.557 1.00 26.01 243 PRO A CA 1
ATOM 1837 C C . PRO A 1 243 ? 18.740 17.133 8.389 1.00 25.44 243 PRO A C 1
ATOM 1838 O O . PRO A 1 243 ? 19.094 16.002 8.733 1.00 26.04 243 PRO A O 1
ATOM 1842 N N . VAL A 1 244 ? 17.542 17.397 7.862 1.00 23.60 244 VAL A N 1
ATOM 1843 C CA . VAL A 1 244 ? 16.576 16.336 7.600 1.00 21.68 244 VAL A CA 1
ATOM 1844 C C . VAL A 1 244 ? 17.223 15.239 6.760 1.00 22.31 244 VAL A C 1
ATOM 1845 O O . VAL A 1 244 ? 17.936 15.514 5.789 1.00 21.70 244 VAL A O 1
ATOM 1849 N N . SER A 1 245 ? 16.968 13.981 7.134 1.00 18.95 245 SER A N 1
ATOM 1850 C CA . SER A 1 245 ? 17.714 12.871 6.539 1.00 18.52 245 SER A CA 1
ATOM 1851 C C . SER A 1 245 ? 17.420 12.674 5.052 1.00 21.32 245 SER A C 1
ATOM 1852 O O . SER A 1 245 ? 18.310 12.244 4.307 1.00 19.44 245 SER A O 1
ATOM 1855 N N . VAL A 1 246 ? 16.197 12.966 4.593 1.00 18.28 246 VAL A N 1
ATOM 1856 C CA . VAL A 1 246 ? 15.930 12.890 3.156 1.00 18.63 246 VAL A CA 1
ATOM 1857 C C . VAL A 1 246 ? 16.756 13.922 2.402 1.00 20.13 246 VAL A C 1
ATOM 1858 O O . VAL A 1 246 ? 17.294 13.640 1.320 1.00 20.40 246 VAL A O 1
ATOM 1862 N N . VAL A 1 247 ? 16.870 15.128 2.951 1.00 18.78 247 VAL A N 1
ATOM 1863 C CA . VAL A 1 247 ? 17.713 16.138 2.323 1.00 17.76 247 VAL A CA 1
ATOM 1864 C C . VAL A 1 247 ? 19.157 15.653 2.270 1.00 21.21 247 VAL A C 1
ATOM 1865 O O . VAL A 1 247 ? 19.843 15.817 1.253 1.00 24.07 247 VAL A O 1
ATOM 1869 N N . ARG A 1 248 ? 19.621 14.998 3.344 1.00 20.33 248 ARG A N 1
ATOM 1870 C CA . ARG A 1 248 ? 20.987 14.469 3.372 1.00 22.01 248 ARG A CA 1
ATOM 1871 C C . ARG A 1 248 ? 21.197 13.393 2.314 1.00 23.58 248 ARG A C 1
ATOM 1872 O O . ARG A 1 248 ? 22.297 13.264 1.758 1.00 24.01 248 ARG A O 1
ATOM 1880 N N . SER A 1 249 ? 20.170 12.579 2.054 1.00 24.22 249 SER A N 1
ATOM 1881 C CA . SER A 1 249 ? 20.283 11.497 1.085 1.00 21.13 249 SER A CA 1
ATO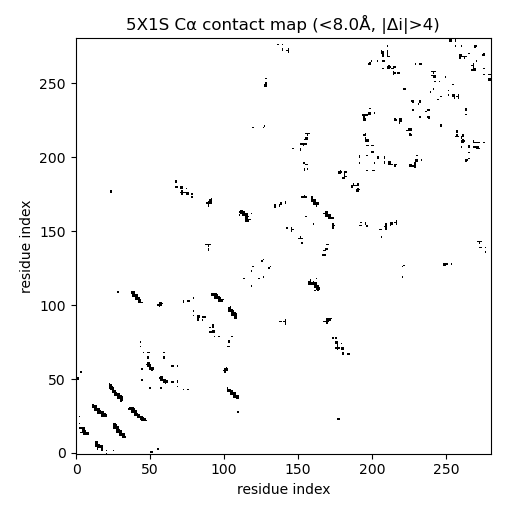M 1882 C C . SER A 1 249 ? 20.441 12.007 -0.343 1.00 25.18 249 SER A C 1
ATOM 1883 O O . SER A 1 249 ? 20.854 11.235 -1.217 1.00 30.44 249 SER A O 1
ATOM 1886 N N . ILE A 1 250 ? 20.128 13.278 -0.594 1.00 23.89 250 ILE A N 1
ATOM 1887 C CA . ILE A 1 250 ? 20.299 13.882 -1.913 1.00 29.44 250 ILE A CA 1
ATOM 1888 C C . ILE A 1 250 ? 21.670 14.536 -1.993 1.00 30.53 250 ILE A C 1
ATOM 1889 O O . ILE A 1 250 ? 22.465 14.236 -2.890 1.00 34.98 250 ILE A O 1
ATOM 1894 N N . GLU A 1 251 ? 21.939 15.453 -1.068 1.00 27.95 251 GLU A N 1
ATOM 1895 C CA . GLU A 1 251 ? 23.238 16.104 -0.926 1.00 35.34 251 GLU A CA 1
ATOM 1896 C C . GLU A 1 251 ? 23.494 16.205 0.570 1.00 32.99 251 GLU A C 1
ATOM 1897 O O . GLU A 1 251 ? 22.807 16.961 1.263 1.00 34.62 251 GLU A O 1
ATOM 1903 N N . ASP A 1 252 ? 24.463 15.445 1.078 1.00 28.87 252 ASP A N 1
ATOM 1904 C CA . ASP A 1 252 ? 24.680 15.393 2.525 1.00 31.14 252 ASP A CA 1
ATOM 1905 C C . ASP A 1 252 ? 25.466 16.621 2.966 1.00 28.11 252 ASP A C 1
ATOM 1906 O O . ASP A 1 252 ? 26.687 16.689 2.800 1.00 32.92 252 ASP A O 1
ATOM 1911 N N . SER A 1 253 ? 24.768 17.589 3.554 1.00 29.69 253 SER A N 1
ATOM 1912 C CA . SER A 1 253 ? 25.383 18.807 4.062 1.00 30.36 253 SER A CA 1
ATOM 1913 C C . SER A 1 253 ? 25.730 18.728 5.545 1.00 29.43 253 SER A C 1
ATOM 1914 O O . SER A 1 253 ? 26.056 19.758 6.144 1.00 29.91 253 SER A O 1
ATOM 1917 N N . TYR A 1 254 ? 25.641 17.546 6.152 1.00 27.23 254 TYR A N 1
ATOM 1918 C CA . TYR A 1 254 ? 26.000 17.400 7.556 1.00 26.27 254 TYR A CA 1
ATOM 1919 C C . TYR A 1 254 ? 27.484 17.655 7.700 1.00 25.18 254 TYR A C 1
ATOM 1920 O O . TYR A 1 254 ? 28.294 17.035 7.006 1.00 29.09 254 TYR A O 1
ATOM 1929 N N . GLN A 1 255 ? 27.856 18.548 8.582 1.00 27.42 255 GLN A N 1
ATOM 1930 C CA . GLN A 1 255 ? 29.269 18.743 8.766 1.00 29.96 255 GLN A CA 1
ATOM 1931 C C . GLN A 1 255 ? 29.652 18.082 10.086 1.00 27.67 255 GLN A C 1
ATOM 1932 O O . GLN A 1 255 ? 29.007 18.355 11.113 1.00 26.90 255 GLN A O 1
ATOM 1938 N N . PRO A 1 256 ? 30.608 17.155 10.086 1.00 27.02 256 PRO A N 1
ATOM 1939 C CA . PRO A 1 256 ? 30.922 16.394 11.303 1.00 25.58 256 PRO A CA 1
ATOM 1940 C C . PRO A 1 256 ? 31.245 17.291 12.490 1.00 29.33 256 PRO A C 1
ATOM 1941 O O . PRO A 1 256 ? 31.919 18.315 12.362 1.00 24.95 256 PRO A O 1
ATOM 1945 N N . LEU A 1 257 ? 30.755 16.892 13.666 1.00 22.48 257 LEU A N 1
ATOM 1946 C CA . LEU A 1 257 ? 31.093 17.622 14.882 1.00 20.09 257 LEU A CA 1
ATOM 1947 C C . LEU A 1 257 ? 32.590 17.584 15.159 1.00 23.00 257 LEU A C 1
ATOM 1948 O O . LEU A 1 257 ? 33.125 18.508 15.790 1.00 21.82 257 LEU A O 1
ATOM 1953 N N . THR A 1 258 ? 33.272 16.510 14.737 1.00 22.22 258 THR A N 1
ATOM 1954 C CA . THR A 1 258 ? 34.726 16.488 14.884 1.00 23.84 258 THR A CA 1
ATOM 1955 C C . THR A 1 258 ? 35.343 17.655 14.126 1.00 27.58 258 THR A C 1
ATOM 1956 O O . THR A 1 258 ? 36.393 18.166 14.521 1.00 33.43 258 THR A O 1
ATOM 1960 N N . GLU A 1 259 ? 34.664 18.142 13.084 1.00 31.59 259 GLU A N 1
ATOM 1961 C CA . GLU A 1 259 ? 35.144 19.288 12.318 1.00 32.89 259 GLU A CA 1
ATOM 1962 C C . GLU A 1 259 ? 34.692 20.642 12.875 1.00 36.64 259 GLU A C 1
ATOM 1963 O O . GLU A 1 259 ? 35.473 21.595 12.865 1.00 29.51 259 GLU A O 1
ATOM 1969 N N . ARG A 1 260 ? 33.473 20.743 13.407 1.00 25.88 260 ARG A N 1
ATOM 1970 C CA . ARG A 1 260 ? 33.042 21.991 14.035 1.00 28.87 260 ARG A CA 1
ATOM 1971 C C . ARG A 1 260 ? 33.897 22.339 15.236 1.00 27.81 260 ARG A C 1
ATOM 1972 O O . ARG A 1 260 ? 34.192 23.512 15.464 1.00 34.27 260 ARG A O 1
ATOM 1980 N N . ARG A 1 261 ? 34.233 21.349 16.062 1.00 25.15 261 ARG A N 1
ATOM 1981 C CA . ARG A 1 261 ? 34.917 21.569 17.331 1.00 22.10 261 ARG A CA 1
ATOM 1982 C C . ARG A 1 261 ? 34.174 22.568 18.215 1.00 30.32 261 ARG A C 1
ATOM 1983 O O . ARG A 1 261 ? 34.728 23.629 18.532 1.00 29.12 261 ARG A O 1
ATOM 1991 N N . PRO A 1 262 ? 32.930 22.296 18.629 1.00 21.72 262 PRO A N 1
ATOM 1992 C CA . PRO A 1 262 ? 32.309 23.169 19.636 1.00 26.26 262 PRO A CA 1
ATOM 1993 C C . PRO A 1 262 ? 33.153 23.181 20.901 1.00 25.73 262 PRO A C 1
ATOM 1994 O O . PRO A 1 262 ? 33.742 22.166 21.281 1.00 24.36 262 PRO A O 1
ATOM 1998 N N . ALA A 1 263 ? 33.215 24.346 21.549 1.00 26.09 263 ALA A N 1
ATOM 1999 C CA . ALA A 1 263 ? 34.080 24.523 22.708 1.00 27.84 263 ALA A CA 1
ATOM 2000 C C . ALA A 1 263 ? 33.673 23.580 23.833 1.00 26.09 263 ALA A C 1
ATOM 2001 O O . ALA A 1 263 ? 32.487 23.451 24.156 1.00 25.42 263 ALA A O 1
ATOM 2003 N N . GLY A 1 264 ? 34.662 22.924 24.431 1.00 25.00 264 GLY A N 1
ATOM 2004 C CA . GLY A 1 264 ? 34.430 22.091 25.589 1.00 25.62 264 GLY A CA 1
ATOM 2005 C C . GLY A 1 264 ? 33.996 20.670 25.307 1.00 22.52 264 GLY A C 1
ATOM 2006 O O . GLY A 1 264 ? 33.529 19.999 26.234 1.00 26.58 264 GLY A O 1
ATOM 2007 N N . TYR A 1 265 ? 34.143 20.186 24.076 1.00 20.01 265 TYR A N 1
ATOM 2008 C CA . TYR A 1 265 ? 33.744 18.831 23.704 1.00 21.72 265 TYR A CA 1
ATOM 2009 C C . TYR A 1 265 ? 34.914 18.046 23.118 1.00 25.52 265 TYR A C 1
ATOM 2010 O O . TYR A 1 265 ? 35.639 18.547 22.249 1.00 27.48 265 TYR A O 1
ATOM 2019 N N . SER A 1 266 ? 35.086 16.800 23.592 1.00 18.14 266 SER A N 1
ATOM 2020 C CA . SER A 1 266 ? 36.186 15.932 23.190 1.00 19.20 266 SER A CA 1
ATOM 2021 C C . SER A 1 266 ? 35.923 15.295 21.825 1.00 23.00 266 SER A C 1
ATOM 2022 O O . SER A 1 266 ? 34.771 15.040 21.456 1.00 19.37 266 SER A O 1
ATOM 2025 N N . PRO A 1 267 ? 36.975 15.023 21.050 1.00 20.37 267 PRO A N 1
ATOM 2026 C CA . PRO A 1 267 ? 36.786 14.256 19.808 1.00 17.63 267 PRO A CA 1
ATOM 2027 C C . PRO A 1 267 ? 36.088 12.931 20.022 1.00 22.69 267 PRO A C 1
ATOM 2028 O O . PRO A 1 267 ? 35.365 12.456 19.137 1.00 21.78 267 PRO A O 1
ATOM 2032 N N . GLU A 1 268 ? 36.253 12.337 21.199 1.00 19.22 268 GLU A N 1
ATOM 2033 C CA . GLU A 1 268 ? 35.668 11.032 21.468 1.00 20.77 268 GLU A CA 1
ATOM 2034 C C . GLU A 1 268 ? 34.143 11.108 21.522 1.00 19.55 268 GLU A C 1
ATOM 2035 O O . GLU A 1 268 ? 33.451 10.299 20.892 1.00 21.25 268 GLU A O 1
ATOM 2041 N N . LEU A 1 269 ? 33.600 12.075 22.266 1.00 18.20 269 LEU A N 1
ATOM 2042 C CA . LEU A 1 269 ? 32.145 12.237 22.277 1.00 16.33 269 LEU A CA 1
ATOM 2043 C C . LEU A 1 269 ? 31.643 12.726 20.922 1.00 18.68 269 LEU A C 1
ATOM 2044 O O . LEU A 1 269 ? 30.602 12.262 20.431 1.00 18.37 269 LEU A O 1
ATOM 2049 N N . LEU A 1 270 ? 32.384 13.642 20.292 1.00 19.29 270 LEU A N 1
ATOM 2050 C CA . LEU A 1 270 ? 31.949 14.184 19.010 1.00 18.61 270 LEU A CA 1
ATOM 2051 C C . LEU A 1 270 ? 31.900 13.106 17.936 1.00 16.16 270 LEU A C 1
ATOM 2052 O O . LEU A 1 270 ? 30.937 13.036 17.161 1.00 19.49 270 LEU A O 1
ATOM 2057 N N . ARG A 1 271 ? 32.912 12.229 17.887 1.00 21.10 271 ARG A N 1
ATOM 2058 C CA . ARG A 1 271 ? 32.895 11.169 16.880 1.00 18.42 271 ARG A CA 1
ATOM 2059 C C . ARG A 1 271 ? 31.824 10.116 17.161 1.00 16.89 271 ARG A C 1
ATOM 2060 O O . ARG A 1 271 ? 31.300 9.505 16.221 1.00 19.41 271 ARG A O 1
ATOM 2068 N N . THR A 1 272 ? 31.486 9.879 18.431 1.00 17.73 272 THR A N 1
ATOM 2069 C CA . THR A 1 272 ? 30.379 8.974 18.725 1.00 19.14 272 THR A CA 1
ATOM 2070 C C . THR A 1 272 ? 29.079 9.501 18.139 1.00 17.81 272 THR A C 1
ATOM 2071 O O . THR A 1 272 ? 28.294 8.737 17.566 1.00 19.18 272 THR A O 1
ATOM 2075 N N . VAL A 1 273 ? 28.834 10.806 18.287 1.00 16.77 273 VAL A N 1
ATOM 2076 C CA . VAL A 1 273 ? 27.639 11.414 17.704 1.00 14.63 273 VAL A CA 1
ATOM 2077 C C . VAL A 1 273 ? 27.680 11.315 16.185 1.00 15.86 273 VAL A C 1
ATOM 2078 O O . VAL A 1 273 ? 26.698 10.921 15.548 1.00 16.38 273 VAL A O 1
ATOM 2082 N N . ASP A 1 274 ? 28.826 11.666 15.580 1.00 17.05 274 ASP A N 1
ATOM 2083 C CA . ASP A 1 274 ? 28.941 11.596 14.124 1.00 15.96 274 ASP A CA 1
ATOM 2084 C C . ASP A 1 274 ? 28.652 10.187 13.609 1.00 14.33 274 ASP A C 1
ATOM 2085 O O . ASP A 1 274 ? 27.964 10.014 12.591 1.00 18.71 274 ASP A O 1
ATOM 2090 N N . ARG A 1 275 ? 29.176 9.162 14.292 1.00 16.77 275 ARG A N 1
ATOM 2091 C CA . ARG A 1 275 ? 28.950 7.784 13.850 1.00 16.19 275 ARG A CA 1
ATOM 2092 C C . ARG A 1 275 ? 27.483 7.378 13.981 1.00 16.89 275 ARG A C 1
ATOM 2093 O O . ARG A 1 275 ? 26.947 6.688 13.106 1.00 15.96 275 ARG A O 1
ATOM 2101 N N . ALA A 1 276 ? 26.826 7.778 15.079 1.00 16.72 276 ALA A N 1
ATOM 2102 C CA . ALA A 1 276 ? 25.397 7.505 15.223 1.00 15.68 276 ALA A CA 1
ATOM 2103 C C . ALA A 1 276 ? 24.594 8.162 14.110 1.00 17.15 276 ALA A C 1
ATOM 2104 O O . ALA A 1 276 ? 23.555 7.629 13.699 1.00 15.47 276 ALA A O 1
ATOM 2106 N N . LEU A 1 277 ? 25.070 9.295 13.596 1.00 14.33 277 LEU A N 1
ATOM 2107 C CA . LEU A 1 277 ? 24.392 10.033 12.540 1.00 17.13 277 LEU A CA 1
ATOM 2108 C C . LEU A 1 277 ? 24.868 9.667 11.138 1.00 17.97 277 LEU A C 1
ATOM 2109 O O . LEU A 1 277 ? 24.595 10.419 10.193 1.00 18.27 277 LEU A O 1
ATOM 2114 N N . ALA A 1 278 ? 25.571 8.546 10.977 1.00 17.04 278 ALA A N 1
ATOM 2115 C CA . ALA A 1 278 ? 25.904 8.090 9.635 1.00 18.24 278 ALA A CA 1
ATOM 2116 C C . ALA A 1 278 ? 24.621 7.932 8.830 1.00 18.11 278 ALA A C 1
ATOM 2117 O O . ALA A 1 278 ? 23.614 7.429 9.333 1.00 18.76 278 ALA A O 1
ATOM 2119 N N . LEU A 1 279 ? 24.664 8.376 7.575 1.00 19.57 279 LEU A N 1
ATOM 2120 C CA . LEU A 1 279 ? 23.453 8.428 6.761 1.00 20.68 279 LEU A CA 1
ATOM 2121 C C . LEU A 1 279 ? 22.840 7.044 6.579 1.00 19.06 279 LEU A C 1
ATOM 2122 O O . LEU A 1 279 ? 21.639 6.843 6.811 1.00 22.58 279 LEU A O 1
ATOM 2127 N N . LYS A 1 280 ? 23.672 6.046 6.178 1.00 20.63 280 LYS A N 1
ATOM 2128 C CA . LYS A 1 280 ? 23.145 4.720 5.888 1.00 21.79 280 LYS A CA 1
ATOM 2129 C C . LYS A 1 280 ? 23.154 3.851 7.141 1.00 21.47 280 LYS A C 1
ATOM 2130 O O . LYS A 1 280 ? 24.102 3.911 7.929 1.00 21.90 280 LYS A O 1
ATOM 2136 N N . PRO A 1 281 ? 22.104 3.041 7.323 1.00 23.01 281 PRO A N 1
ATOM 2137 C CA . PRO A 1 281 ? 22.031 2.179 8.518 1.00 22.68 281 PRO A CA 1
ATOM 2138 C C . PRO A 1 281 ? 23.282 1.355 8.769 1.00 26.07 281 PRO A C 1
ATOM 2139 O O . PRO A 1 281 ? 23.727 1.247 9.917 1.00 24.04 281 PRO A O 1
ATOM 2143 N N . GLU A 1 282 ? 23.865 0.771 7.720 1.00 27.18 282 GLU A N 1
ATOM 2144 C CA . GLU A 1 282 ? 25.004 -0.124 7.899 1.00 25.65 282 GLU A CA 1
ATOM 2145 C C . GLU A 1 282 ? 26.252 0.591 8.408 1.00 21.76 282 GLU A C 1
ATOM 2146 O O . GLU A 1 282 ? 27.159 -0.073 8.924 1.00 25.90 282 GLU A O 1
ATOM 2152 N N . ASP A 1 283 ? 26.330 1.913 8.280 1.00 23.87 283 ASP A N 1
ATOM 2153 C CA . ASP A 1 283 ? 27.510 2.656 8.711 1.00 22.68 283 ASP A CA 1
ATOM 2154 C C . ASP A 1 283 ? 27.421 3.166 10.146 1.00 22.21 283 ASP A C 1
ATOM 2155 O O . ASP A 1 283 ? 28.384 3.771 10.634 1.00 22.29 283 ASP A O 1
ATOM 2160 N N . ARG A 1 284 ? 26.298 2.950 10.818 1.00 21.67 284 ARG A N 1
ATOM 2161 C CA . ARG A 1 284 ? 26.095 3.365 12.197 1.00 18.98 284 ARG A CA 1
ATOM 2162 C C . ARG A 1 284 ? 26.493 2.243 13.144 1.00 21.22 284 ARG A C 1
ATOM 2163 O O . ARG A 1 284 ? 26.634 1.089 12.732 1.00 21.21 284 ARG A O 1
ATOM 2171 N N . PRO A 1 285 ? 26.677 2.542 14.430 1.00 20.08 285 PRO A N 1
ATOM 2172 C CA . PRO A 1 285 ? 26.707 1.461 15.421 1.00 18.89 285 PRO A CA 1
ATOM 2173 C C . PRO A 1 285 ? 25.433 0.642 15.297 1.00 20.21 285 PRO A C 1
ATOM 2174 O O . PRO A 1 285 ? 24.338 1.184 15.111 1.00 20.03 285 PRO A O 1
ATOM 2178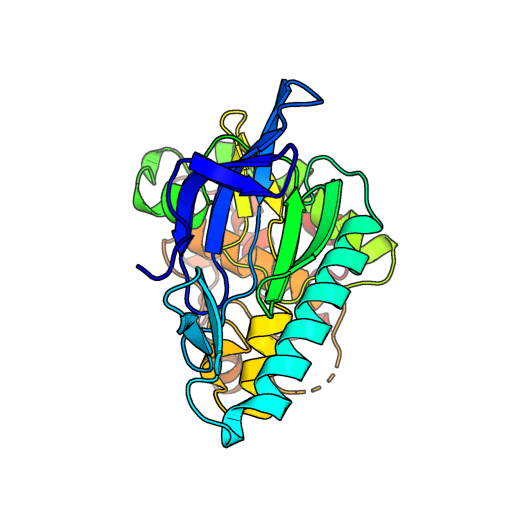 N N . GLN A 1 286 ? 25.575 -0.677 15.383 1.00 20.38 286 GLN A N 1
ATOM 2179 C CA . GLN A 1 286 ? 24.460 -1.571 15.103 1.00 19.75 286 GLN A CA 1
ATOM 2180 C C . GLN A 1 286 ? 23.636 -1.916 16.333 1.00 18.96 286 GLN A C 1
ATOM 2181 O O . GLN A 1 286 ? 22.508 -2.403 16.189 1.00 20.93 286 GLN A O 1
ATOM 2187 N N . THR A 1 287 ? 24.183 -1.699 17.529 1.00 18.29 287 THR A N 1
ATOM 2188 C CA . THR A 1 287 ? 23.488 -1.931 18.782 1.00 18.48 287 THR A CA 1
ATOM 2189 C C . THR A 1 287 ? 23.849 -0.802 19.731 1.00 16.02 287 THR A C 1
ATOM 2190 O O . THR A 1 287 ? 24.829 -0.081 19.527 1.00 16.68 287 THR A O 1
ATOM 2194 N N . ILE A 1 288 ? 23.039 -0.653 20.782 1.00 16.96 288 ILE A N 1
ATOM 2195 C CA . ILE A 1 288 ? 23.361 0.323 21.819 1.00 16.30 288 ILE A CA 1
ATOM 2196 C C . ILE A 1 288 ? 24.729 0.034 22.435 1.00 17.26 288 ILE A C 1
ATOM 2197 O O . ILE A 1 288 ? 25.521 0.954 22.670 1.00 17.46 288 ILE A O 1
ATOM 2202 N N . ASP A 1 289 ? 25.038 -1.246 22.677 1.00 18.42 289 ASP A N 1
ATOM 2203 C CA . ASP A 1 289 ? 26.347 -1.601 23.229 1.00 20.94 289 ASP A CA 1
ATOM 2204 C C . ASP A 1 289 ? 27.482 -1.114 22.335 1.00 16.67 289 ASP A C 1
ATOM 2205 O O . ASP A 1 289 ? 28.498 -0.613 22.831 1.00 19.08 289 ASP A O 1
ATOM 2210 N N . GLU A 1 290 ? 27.329 -1.250 21.015 1.00 18.41 290 GLU A N 1
ATOM 2211 C CA . GLU A 1 290 ? 28.365 -0.778 20.099 1.00 16.69 290 GLU A CA 1
ATOM 2212 C C . GLU A 1 290 ? 28.552 0.733 20.193 1.00 21.14 290 GLU A C 1
ATOM 2213 O O . GLU A 1 290 ? 29.680 1.235 20.138 1.00 22.85 290 GLU A O 1
ATOM 2219 N N . MET A 1 291 ? 27.455 1.481 20.320 1.00 18.24 291 MET A N 1
ATOM 2220 C CA . MET A 1 291 ? 27.577 2.927 20.445 1.00 17.36 291 MET A CA 1
ATOM 2221 C C . MET A 1 291 ? 28.261 3.314 21.751 1.00 18.66 291 MET A C 1
ATOM 2222 O O . MET A 1 291 ? 29.118 4.204 21.763 1.00 17.26 291 MET A O 1
ATOM 2227 N N . ALA A 1 292 ? 27.906 2.651 22.856 1.00 17.25 292 ALA A N 1
ATOM 2228 C CA . ALA A 1 292 ? 28.541 2.965 24.135 1.00 18.65 292 ALA A CA 1
ATOM 2229 C C . ALA A 1 292 ? 30.047 2.740 24.088 1.00 23.54 292 ALA A C 1
ATOM 2230 O O . ALA A 1 292 ? 30.806 3.494 24.709 1.00 22.60 292 ALA A O 1
ATOM 2232 N N . GLU A 1 293 ? 30.486 1.734 23.368 1.00 22.99 293 GLU A N 1
ATOM 2233 C CA . GLU A 1 293 ? 31.910 1.418 23.278 1.00 23.88 293 GLU A CA 1
ATOM 2234 C C . GLU A 1 293 ? 32.696 2.509 22.619 1.00 28.14 293 GLU A C 1
ATOM 2235 O O . GLU A 1 293 ? 33.827 2.732 22.928 1.00 27.28 293 GLU A O 1
ATOM 2241 N N . LEU A 1 294 ? 32.069 3.267 21.743 1.00 24.85 294 LEU A N 1
ATOM 2242 C CA . LEU A 1 294 ? 32.732 4.372 21.097 1.00 25.07 294 LEU A CA 1
ATOM 2243 C C . LEU A 1 294 ? 33.168 5.495 22.006 1.00 28.84 294 LEU A C 1
ATOM 2244 O O . LEU A 1 294 ? 34.037 6.223 21.659 1.00 32.87 294 LEU A O 1
ATOM 2249 N N . LEU A 1 295 ? 32.509 5.684 23.130 1.00 22.70 295 LEU A N 1
ATOM 2250 C CA . LEU A 1 295 ? 32.850 6.721 24.071 1.00 29.68 295 LEU A CA 1
ATOM 2251 C C . LEU A 1 295 ? 34.058 6.432 24.924 1.00 29.69 295 LEU A C 1
ATOM 2252 O O . LEU A 1 295 ? 34.492 7.333 25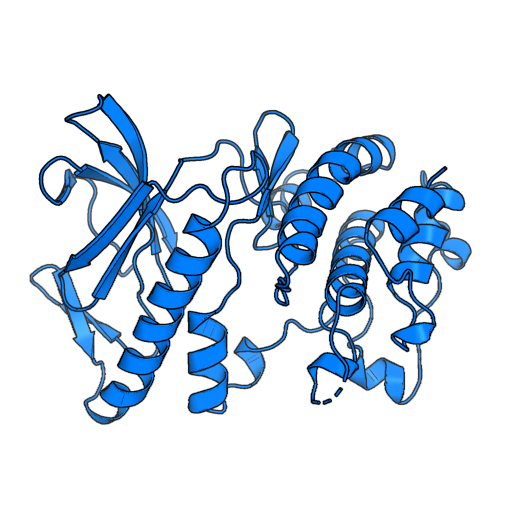.611 1.00 32.54 295 LEU A O 1
ATOM 2257 N N . GLU A 1 296 ? 34.554 5.192 24.907 1.00 33.43 296 GLU A N 1
ATOM 2258 C CA . GLU A 1 296 ? 35.680 4.771 25.736 1.00 37.76 296 GLU A CA 1
ATOM 2259 C C . GLU A 1 296 ? 37.019 5.064 25.073 1.00 41.21 296 GLU A C 1
ATOM 2260 O O . GLU A 1 296 ? 37.148 5.003 23.850 1.00 37.20 296 GLU A O 1
#

Foldseek 3Di:
DQDDDAQDDPDQKTFHAFPDDDQFWTKTFIARNVVGDIWIKIWTDHPVFWGADPVRAIDGPDPVSVVLSVQLQVQVVVFLVLLCVDDAPAEWAWDDKDDDSNTIMTITHDAAAAFQVVCCVPPLVVQAPVLVVVAQPLVLVVQQVQQVVPHHLQADARHQWGQGPVRHIHGHDSCRSQQSSCVVVVVVPSNHDFLQAAPVVVPVDGQLRNLQNVLQRVVCSQPNHGFGGLVVCVVPNPGDQCCVVVRPRDDNQVSVLSVQSNDRDSVSHQRGSVSSVVSND

Organism: Serratia sp. (strain FS14) (NCBI:txid1327989)

Radius of gyration: 19.59 Å; Cα contacts (8 Å, |Δi|>4): 523; chains: 1; bounding box: 57×34×51 Å

Solvent-accessible surface area: 13163 Å² total; per-residue (Å²): 126,41,34,4,69,86,36,42,114,4,122,54,9,46,1,62,86,37,87,26,81,41,33,50,25,1,46,0,70,0,57,8,77,144,116,131,104,55,0,8,0,23,1,0,1,0,47,54,8,0,91,40,52,152,109,49,21,14,18,53,128,14,153,195,48,16,154,20,8,92,16,0,10,84,20,21,26,101,14,5,153,30,0,66,131,14,103,36,110,4,2,7,54,24,67,88,63,23,114,73,26,52,2,0,0,3,0,1,81,71,20,41,35,43,27,0,112,50,10,31,80,119,69,70,138,78,13,72,24,54,9,0,76,154,4,0,81,33,0,15,50,1,0,30,38,0,19,128,90,68,84,32,7,108,6,3,6,13,77,7,0,19,5,34,133,77,50,89,4,0,1,36,45,8,4,35,11,44,31,61,0,0,94,78,44,124,62,103,131,33,16,31,34,88,2,25,5,0,44,19,21,75,164,178,57,5,35,57,1,1,0,0,7,0,0,0,0,0,8,12,9,17,37,47,63,52,4,45,51,0,54,82,9,54,143,135,69,77,27,94,41,0,40,106,123,166,26,100,69,34,36,83,51,0,3,101,0,0,23,118,0,0,20,44,107,26,116,78,8,9,60,50,3,94,84,0,37,137,35,21,181

Secondary structure (DSSP, 8-state):
--PPPTT-EETTEEEEEEEEE-SSEEEEEEEETTTTEEEEEEEE--TTTEEE-TTS-EEESSGGGHHHHHHHHHHHHHHHHHHTT---TTBPPEEEEEEETTEEEEEEEPPSSEEHHHHHHH-GGG-SHHHHHHHHHHHHHHHHHHHHTT------SSTTEEE-TTS-EEE----HHHHHHHHHHT-GGGTS-TTTS-GGGG---SHHHHHHHHHHHHHHHHHSSPPPPHHHHHHS-----HHHH--TT--HHHHHHHHHHT-SSGGGS-SSHHHHHHTT-

B-factor: mean 20.55, std 7.86, range [10.37, 67.6]

Nearest PDB structures (foldseek):
  5x1r-assembly1_A  TM=1.003E+00  e=1.024E-58  Serratia sp. FS14
  7ats-assembly1_A  TM=7.253E-01  e=4.762E-12  Homo sapiens
  1mqb-assembly1_A  TM=7.832E-01  e=3.111E-11  Homo sapiens
  5ia1-assembly1_A  TM=7.901E-01  e=7.713E-11  Homo sapiens
  6het-assembly1_A  TM=7.488E-01  e=1.804E-11  Homo sapiens

Sequence (281 aa):
SNSLPSGYRFNEFEIQEAIGEGGFGIVYRAYDHQLERTIAIKKEYMPTSLAKRNDDLSIGLRGERFGKTFQAGLNSFIQEARLLARFSSHPGLLHVLRFWEENGTAYMGTQFYSGTTLKNLQAQQPEKIDEAWIRRLLPPLFSAINTIHQEGYLHRDISLDDNIQIQESQLPVLLDFGSARKEIGNLSDETEIVLKPGFAPIEQYTEQGPWTDIYALGAVLHTLIVGSPPPVSVVRSIEDSYQPLTERRPAGYSPELLRTVDRALALKPEDRPQTIDEMAELLE